Protein AF-A0A2D4SFV1-F1 (afdb_monomer_lite)

Foldseek 3Di:
DEEEQALLVLCVLVVHDSVVLLLALVSVLNSQVSVCVLLVDQEYELAAADCLLLVLLVDPQSCPRRRNVSSLQSLLVCCVPCPNSHAYEYHYAALQRSLVVNCVPHDPPDSLVSSQSSLVSLLNSLLSSLVSRHQAYEHEHADDQDPDPVSVVSSQVSCVSSLVSCVVSPHQYEYEYPPDDDPDHHPRYHYFDPDPDDAGAADDDPDSVCRVPGDPDGGYGYDSHHDPSVDDPVNVSVVSVVVVD

Secondary structure (DSSP, 8-state):
-EE---HHHHHHHTT--HHHHHH-HHHHHHHHHHHHHHHT-SEEEEE---THHHHHHTSS-GGGSHHHHHHHHHHHHHHHHHGGGSEEEEEEE-HHHHHHHHHTTS--S-HHHHHHHHHHHHHHHHHHHHHTT-SEEEEEESSPPPSSHHHHHHHHHHHHHHHHHHHHTT--EEEEESS---SS--TTEEEE---SSS----PPPS-GGGGGGPPTT---EE-SSPPPTTS-HHHHHHHHHHHH-

pLDDT: mean 85.82, std 16.31, range [34.59, 98.69]

Sequence (245 aa):
MFAPVIFSGAAQIEAVDARDMLEDATLLGKCLNGTRQLLNLDCLYVCAPSEAEAEAAKSDNPAAQPRLAAGIEVCQRLSDTEGDRLALLAGLTGPAALATRLMAGQDVDDIEDYYEQASAGLLALVKALGEAGCSGIWFQENAAPGDADDEREIWEDSLTPIVNVARFHKLPVFVSFTEHEPDECPAGVIVCASGGGDSAAGLLPADWNTWNELPGDCQIVLTPAEVDPAVKLADLREQIGRMAG

Structure (mmCIF, N/CA/C/O backbone):
data_AF-A0A2D4SFV1-F1
#
_entry.id   AF-A0A2D4SFV1-F1
#
loop_
_atom_site.group_PDB
_atom_site.id
_atom_site.type_symbol
_atom_site.label_atom_id
_atom_site.label_alt_id
_atom_site.label_comp_id
_atom_site.label_asym_id
_atom_site.label_entity_id
_atom_site.label_seq_id
_atom_site.pdbx_PDB_ins_code
_atom_site.Cartn_x
_atom_site.Cartn_y
_atom_site.Cartn_z
_atom_site.occupancy
_atom_site.B_iso_or_equiv
_atom_site.auth_seq_id
_atom_site.auth_comp_id
_atom_site.auth_asym_id
_atom_site.auth_atom_id
_atom_site.pdbx_PDB_model_num
ATOM 1 N N . MET A 1 1 ? 2.557 -9.250 15.569 1.00 68.81 1 MET A N 1
ATOM 2 C CA . MET A 1 1 ? 1.592 -8.310 14.968 1.00 68.81 1 MET A CA 1
ATOM 3 C C . MET A 1 1 ? 1.094 -8.916 13.670 1.00 68.81 1 MET A C 1
ATOM 5 O O . MET A 1 1 ? 1.897 -9.242 12.813 1.00 68.81 1 MET A O 1
ATOM 9 N N . PHE A 1 2 ? -0.209 -9.122 13.531 1.00 73.31 2 PHE A N 1
ATOM 10 C CA . PHE A 1 2 ? -0.792 -9.591 12.275 1.00 73.31 2 PHE A CA 1
ATOM 11 C C . PHE A 1 2 ? -1.398 -8.397 11.543 1.00 73.31 2 PHE A C 1
ATOM 13 O O . PHE A 1 2 ? -2.165 -7.646 12.145 1.00 73.31 2 PHE A O 1
ATOM 20 N N . ALA A 1 3 ? -1.037 -8.219 10.275 1.00 76.94 3 ALA A N 1
ATOM 21 C CA . ALA A 1 3 ? -1.540 -7.151 9.425 1.00 76.94 3 ALA A CA 1
ATOM 22 C C . ALA A 1 3 ? -2.128 -7.782 8.155 1.00 76.94 3 ALA A C 1
ATOM 24 O O . ALA A 1 3 ? -1.415 -8.051 7.191 1.00 76.94 3 ALA A O 1
ATOM 25 N N . PRO A 1 4 ? -3.423 -8.105 8.165 1.00 79.38 4 PRO A N 1
ATOM 26 C CA . PRO A 1 4 ? -4.092 -8.653 7.000 1.00 79.38 4 PRO A CA 1
ATOM 27 C C . PRO A 1 4 ? -4.670 -7.552 6.110 1.00 79.38 4 PRO A C 1
ATOM 29 O O . PRO A 1 4 ? -5.229 -6.560 6.583 1.00 79.38 4 PRO A O 1
ATOM 32 N N . VAL A 1 5 ? -4.615 -7.775 4.804 1.00 80.88 5 VAL A N 1
ATOM 33 C CA . VAL A 1 5 ? -5.302 -6.965 3.798 1.00 80.88 5 VAL A CA 1
ATOM 34 C C . VAL A 1 5 ? -6.754 -7.460 3.718 1.00 80.88 5 VAL A C 1
ATOM 36 O O . VAL A 1 5 ? -7.025 -8.488 3.104 1.00 80.88 5 VAL A O 1
ATOM 39 N N . ILE A 1 6 ? -7.702 -6.782 4.382 1.00 85.31 6 ILE A N 1
ATOM 40 C CA . ILE A 1 6 ? -9.108 -7.242 4.508 1.00 85.31 6 ILE A CA 1
ATOM 41 C C . ILE A 1 6 ? -10.114 -6.168 4.068 1.00 85.31 6 ILE A C 1
ATOM 43 O O . ILE A 1 6 ? -11.050 -5.841 4.797 1.00 85.31 6 ILE A O 1
ATOM 47 N N . PHE A 1 7 ? -9.957 -5.592 2.879 1.00 89.00 7 PHE A N 1
ATOM 48 C CA . PHE A 1 7 ? -10.903 -4.573 2.406 1.00 89.00 7 PHE A CA 1
ATOM 49 C C . PHE A 1 7 ? -12.290 -5.173 2.125 1.00 89.00 7 PHE A C 1
ATOM 51 O O . PHE A 1 7 ? -13.298 -4.667 2.613 1.00 89.00 7 PHE A O 1
ATOM 58 N N . SER A 1 8 ? -12.355 -6.319 1.453 1.00 87.25 8 SER A N 1
ATOM 59 C CA . SER A 1 8 ? -13.609 -7.024 1.180 1.00 87.25 8 SER A CA 1
ATOM 60 C C . SER A 1 8 ? -14.323 -7.474 2.454 1.00 87.25 8 SER A C 1
ATOM 62 O O . SER A 1 8 ? -15.534 -7.300 2.582 1.00 87.25 8 SER A O 1
ATOM 64 N N . GLY A 1 9 ? -13.588 -8.011 3.433 1.00 87.31 9 GLY A N 1
ATOM 65 C CA . GLY A 1 9 ? -14.173 -8.376 4.726 1.00 87.31 9 GLY A CA 1
ATOM 66 C C . GLY A 1 9 ? -14.659 -7.152 5.510 1.00 87.31 9 GLY A C 1
ATOM 67 O O . GLY A 1 9 ? -15.727 -7.208 6.117 1.00 87.31 9 GLY A O 1
ATOM 68 N N . ALA A 1 10 ? -13.938 -6.027 5.439 1.00 91.44 10 ALA A N 1
ATOM 69 C CA . ALA A 1 10 ? -14.366 -4.767 6.044 1.00 91.44 10 ALA A CA 1
ATOM 70 C C . ALA A 1 10 ? -15.678 -4.251 5.430 1.00 91.44 10 ALA A C 1
ATOM 72 O O . ALA A 1 10 ? -16.597 -3.886 6.165 1.00 91.44 10 ALA A O 1
ATOM 73 N N . ALA A 1 11 ? -15.806 -4.303 4.101 1.00 91.88 11 ALA A N 1
ATOM 74 C CA . ALA A 1 11 ? -17.033 -3.934 3.399 1.00 91.88 11 ALA A CA 1
ATOM 75 C C . ALA A 1 11 ? -18.220 -4.834 3.796 1.00 91.88 11 ALA A C 1
ATOM 77 O O . ALA A 1 11 ? -19.329 -4.348 4.031 1.00 91.88 11 ALA A O 1
ATOM 78 N N . GLN A 1 12 ? -17.983 -6.143 3.952 1.00 90.38 12 GLN A N 1
ATOM 79 C CA . GLN A 1 12 ? -19.008 -7.095 4.394 1.00 90.38 12 GLN A CA 1
ATOM 80 C C . GLN A 1 12 ? -19.507 -6.826 5.818 1.00 90.38 12 GLN A C 1
ATOM 82 O O . GLN A 1 12 ? -20.710 -6.934 6.059 1.00 90.38 12 GLN A O 1
ATOM 87 N N . ILE A 1 13 ? -18.614 -6.475 6.752 1.00 90.88 13 ILE A N 1
ATOM 88 C CA . ILE A 1 13 ? -18.976 -6.158 8.146 1.00 90.88 13 ILE A CA 1
ATOM 89 C C . ILE A 1 13 ? -19.987 -5.008 8.196 1.00 90.88 13 ILE A C 1
ATOM 91 O O . ILE A 1 13 ? -20.957 -5.068 8.951 1.00 90.88 13 ILE A O 1
ATOM 95 N N . GLU A 1 14 ? -19.783 -3.986 7.366 1.00 94.75 14 GLU A N 1
ATOM 96 C CA . GLU A 1 14 ? -20.632 -2.793 7.317 1.00 94.75 14 GLU A CA 1
ATOM 97 C C . GLU A 1 14 ? -21.777 -2.890 6.294 1.00 94.75 14 GLU A C 1
ATOM 99 O O . GLU A 1 14 ? -22.565 -1.951 6.172 1.00 94.75 14 GLU A O 1
ATOM 104 N N . ALA A 1 15 ? -21.901 -4.025 5.594 1.00 94.38 15 ALA A N 1
ATOM 105 C CA . ALA A 1 15 ? -22.883 -4.267 4.536 1.00 94.38 15 ALA A CA 1
ATOM 106 C C . ALA A 1 15 ? -22.888 -3.175 3.444 1.00 94.38 15 ALA A C 1
ATOM 108 O O . ALA A 1 15 ? -23.950 -2.728 3.000 1.00 94.38 15 ALA A O 1
ATOM 109 N N . VAL A 1 16 ? -21.696 -2.754 3.018 1.00 96.50 16 VAL A N 1
ATOM 110 C CA . VAL A 1 16 ? -21.481 -1.772 1.944 1.00 96.50 16 VAL A CA 1
ATOM 111 C C . VAL A 1 16 ? -20.814 -2.421 0.732 1.00 96.50 16 VAL A C 1
ATOM 113 O O . VAL A 1 16 ? -20.213 -3.490 0.838 1.00 96.50 16 VAL A O 1
ATOM 116 N N . ASP A 1 17 ? -20.921 -1.778 -0.430 1.00 95.06 17 ASP A N 1
ATOM 117 C CA . ASP A 1 17 ? -20.169 -2.195 -1.611 1.00 95.06 17 ASP A CA 1
ATOM 118 C C . ASP A 1 17 ? -18.677 -1.865 -1.439 1.00 95.06 17 ASP A C 1
ATOM 120 O O . ASP A 1 17 ? -18.316 -0.784 -0.967 1.00 95.06 17 ASP A O 1
ATOM 124 N N . ALA A 1 18 ? -17.802 -2.803 -1.806 1.00 92.69 18 ALA A N 1
ATOM 125 C CA . ALA A 1 18 ? -16.362 -2.643 -1.622 1.00 92.69 18 ALA A CA 1
ATOM 126 C C . ALA A 1 18 ? -15.789 -1.504 -2.476 1.00 92.69 18 ALA A C 1
ATOM 128 O O . ALA A 1 18 ? -14.875 -0.812 -2.035 1.00 92.69 18 ALA A O 1
ATOM 129 N N . ARG A 1 19 ? -16.328 -1.272 -3.677 1.00 93.31 19 ARG A N 1
ATOM 130 C CA . ARG A 1 19 ? -15.882 -0.175 -4.535 1.00 93.31 19 ARG A CA 1
ATOM 131 C C . ARG A 1 19 ? -16.278 1.170 -3.942 1.00 93.31 19 ARG A C 1
ATOM 133 O O . ARG A 1 19 ? -15.419 2.041 -3.839 1.00 93.31 19 ARG A O 1
ATOM 140 N N . ASP A 1 20 ? -17.537 1.311 -3.532 1.00 95.56 20 ASP A N 1
ATOM 141 C CA . ASP A 1 20 ? -18.034 2.543 -2.908 1.00 95.56 20 ASP A CA 1
ATOM 142 C C . ASP A 1 20 ? -17.251 2.855 -1.625 1.00 95.56 20 ASP A C 1
ATOM 144 O O . ASP A 1 20 ? -16.877 3.999 -1.381 1.00 95.56 20 ASP A O 1
ATOM 148 N N . MET A 1 21 ? -16.940 1.823 -0.833 1.00 96.88 21 MET A N 1
ATOM 149 C CA . MET A 1 21 ? -16.090 1.950 0.349 1.00 96.88 21 MET A CA 1
ATOM 150 C C . MET A 1 21 ? -14.690 2.462 -0.009 1.00 96.88 21 MET A C 1
ATOM 152 O O . MET A 1 21 ? -14.212 3.386 0.636 1.00 96.88 21 MET A O 1
ATOM 156 N N . LEU A 1 22 ? -14.024 1.876 -1.008 1.00 95.62 22 LEU A N 1
ATOM 157 C CA . LEU A 1 22 ? -12.648 2.231 -1.377 1.00 95.62 22 LEU A CA 1
ATOM 158 C C . LEU A 1 22 ? -12.515 3.633 -1.986 1.00 95.62 22 LEU A C 1
ATOM 160 O O . LEU A 1 22 ? -11.415 4.173 -1.997 1.00 95.62 22 LEU A O 1
ATOM 164 N N . GLU A 1 23 ? -13.594 4.215 -2.506 1.00 96.44 23 GLU A N 1
ATOM 165 C CA . GLU A 1 23 ? -13.599 5.543 -3.136 1.00 96.44 23 GLU A CA 1
ATOM 166 C C . GLU A 1 23 ? -14.105 6.659 -2.187 1.00 96.44 23 GLU A C 1
ATOM 168 O O . GLU A 1 23 ? -14.036 7.835 -2.540 1.00 96.44 23 GLU A O 1
ATOM 173 N N . ASP A 1 24 ? -14.558 6.323 -0.969 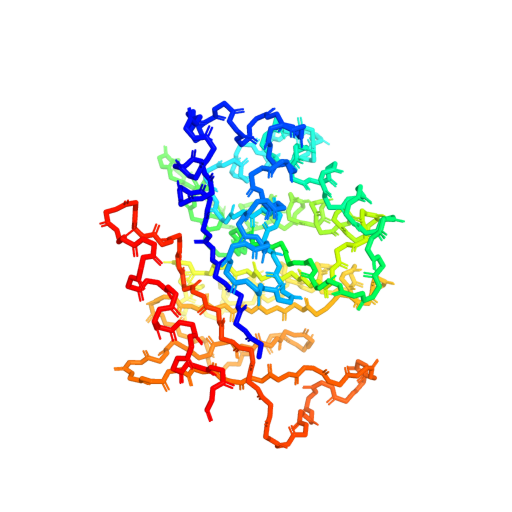1.00 97.75 24 ASP A N 1
ATOM 174 C CA . ASP A 1 24 ? -15.049 7.267 0.049 1.00 97.75 24 ASP A CA 1
ATOM 175 C C . ASP A 1 24 ? -14.293 7.095 1.379 1.00 97.75 24 ASP A C 1
ATOM 177 O O . ASP A 1 24 ? -14.474 6.122 2.113 1.00 97.75 24 ASP A O 1
ATOM 181 N N . ALA A 1 25 ? -13.481 8.092 1.744 1.00 97.88 25 ALA A N 1
ATOM 182 C CA . ALA A 1 25 ? -12.675 8.076 2.967 1.00 97.88 25 ALA A CA 1
ATOM 183 C C . ALA A 1 25 ? -13.500 7.894 4.256 1.00 97.88 25 ALA A C 1
ATOM 185 O O . ALA A 1 25 ? -13.034 7.326 5.244 1.00 97.88 25 ALA A O 1
ATOM 186 N N . THR A 1 26 ? -14.736 8.389 4.292 1.00 97.88 26 THR A N 1
ATOM 187 C CA . THR A 1 26 ? -15.604 8.264 5.468 1.00 97.88 26 THR A CA 1
ATOM 188 C C . THR A 1 26 ? -16.112 6.834 5.609 1.00 97.88 26 THR A C 1
ATOM 190 O O . THR A 1 26 ? -16.056 6.274 6.708 1.00 97.88 26 THR A O 1
ATOM 193 N N . LEU A 1 27 ? -16.569 6.227 4.510 1.00 97.50 27 LEU A N 1
ATOM 194 C CA . LEU A 1 27 ? -16.982 4.823 4.500 1.00 97.50 27 LEU A CA 1
ATOM 195 C C . LEU A 1 27 ? -15.798 3.900 4.786 1.00 97.50 27 LEU A C 1
ATOM 197 O O . LEU A 1 27 ? -15.913 3.034 5.655 1.00 97.50 27 LEU A O 1
ATOM 201 N N . LEU A 1 28 ? -14.655 4.124 4.135 1.00 97.62 28 LEU A N 1
ATOM 202 C CA . LEU A 1 28 ? -13.438 3.351 4.357 1.00 97.62 28 LEU A CA 1
ATOM 203 C C . LEU A 1 28 ? -12.996 3.397 5.821 1.00 97.62 28 LEU A C 1
ATOM 205 O O . LEU A 1 28 ? -12.833 2.354 6.453 1.00 97.62 28 LEU A O 1
ATOM 209 N N . GLY A 1 29 ? -12.875 4.597 6.395 1.00 97.50 29 GLY A N 1
ATOM 210 C CA . GLY A 1 29 ? -12.479 4.771 7.792 1.00 97.50 29 GLY A CA 1
ATOM 211 C C . GLY A 1 29 ? -13.439 4.088 8.771 1.00 97.50 29 GLY A C 1
ATOM 212 O O . GLY A 1 29 ? -12.998 3.493 9.756 1.00 97.50 29 GLY A O 1
ATOM 213 N N . LYS A 1 30 ? -14.750 4.114 8.489 1.00 97.50 30 LYS A N 1
ATOM 214 C CA . LYS A 1 30 ? -15.757 3.393 9.280 1.00 97.50 30 LYS A CA 1
ATOM 215 C C . LYS A 1 30 ? -15.537 1.878 9.211 1.00 97.50 30 LYS A C 1
ATOM 217 O O . LYS A 1 30 ? -15.477 1.237 10.259 1.00 97.50 30 LYS A O 1
ATOM 222 N N . CYS A 1 31 ? -15.377 1.321 8.010 1.00 96.88 31 CYS A N 1
ATOM 223 C CA . CYS A 1 31 ? -15.207 -0.119 7.803 1.00 96.88 31 CYS A CA 1
ATOM 224 C C . CYS A 1 31 ? -13.899 -0.643 8.413 1.00 96.88 31 CYS A C 1
ATOM 226 O O . CYS A 1 31 ? -13.894 -1.684 9.076 1.00 96.88 31 CYS A O 1
ATOM 228 N N . LEU A 1 32 ? -12.796 0.096 8.258 1.00 95.69 32 LEU A N 1
ATOM 229 C CA . LEU A 1 32 ? -11.505 -0.258 8.852 1.00 95.69 32 LEU A CA 1
ATOM 230 C C . LEU A 1 32 ? -11.557 -0.222 10.386 1.00 95.69 32 LEU A C 1
ATOM 232 O O . LEU A 1 32 ? -11.097 -1.162 11.034 1.00 95.69 32 LEU A O 1
ATOM 236 N N . ASN A 1 33 ? -12.193 0.792 10.984 1.00 95.38 33 ASN A N 1
ATOM 237 C CA . ASN A 1 33 ? -12.385 0.850 12.436 1.00 95.38 33 ASN A CA 1
ATOM 238 C C . ASN A 1 33 ? -13.290 -0.271 12.965 1.00 95.38 33 ASN A C 1
ATOM 240 O O . ASN A 1 33 ? -12.977 -0.872 13.995 1.00 95.38 33 ASN A O 1
ATOM 244 N N . GLY A 1 34 ? -14.382 -0.589 12.263 1.00 95.06 34 GLY A N 1
ATOM 245 C CA . GLY A 1 34 ? -15.245 -1.723 12.606 1.00 95.06 34 GLY A CA 1
ATOM 246 C C . GLY A 1 34 ? -14.477 -3.046 12.581 1.00 95.06 34 GLY A C 1
ATOM 247 O O . GLY A 1 34 ? -14.541 -3.829 13.531 1.00 95.06 34 GLY A O 1
ATOM 248 N N . THR A 1 35 ? -13.658 -3.248 11.546 1.00 92.81 35 THR A N 1
ATOM 249 C CA . THR A 1 35 ? -12.788 -4.425 11.398 1.00 92.81 35 THR A CA 1
ATOM 250 C C . THR A 1 35 ? -11.750 -4.509 12.515 1.00 92.81 35 THR A C 1
ATOM 252 O O . THR A 1 35 ? -11.621 -5.557 13.150 1.00 92.81 35 THR A O 1
ATOM 255 N N . ARG A 1 36 ? -11.068 -3.395 12.823 1.00 93.19 36 ARG A N 1
ATOM 256 C CA . ARG A 1 36 ? -10.108 -3.280 13.934 1.00 93.19 36 ARG A CA 1
ATOM 257 C C . ARG A 1 36 ? -10.721 -3.721 15.255 1.00 93.19 36 ARG A C 1
ATOM 259 O O . ARG A 1 36 ? -10.135 -4.540 15.955 1.00 93.19 36 ARG A O 1
ATOM 266 N N . GLN A 1 37 ? -11.898 -3.191 15.589 1.00 93.44 37 GLN A N 1
ATOM 267 C CA . GLN A 1 37 ? -12.584 -3.487 16.847 1.00 93.44 37 GLN A CA 1
ATOM 268 C C . GLN A 1 37 ? -13.073 -4.938 16.908 1.00 93.44 37 GLN A C 1
ATOM 270 O O . GLN A 1 37 ? -12.960 -5.582 17.950 1.00 93.44 37 GLN A O 1
ATOM 275 N N . LEU A 1 38 ? -13.594 -5.467 15.798 1.00 92.62 38 LEU A N 1
ATOM 276 C CA . LEU A 1 38 ? -14.122 -6.829 15.738 1.00 92.62 38 LEU A CA 1
ATOM 277 C C . LEU A 1 38 ? -13.021 -7.892 15.853 1.00 92.62 38 LEU A C 1
ATOM 279 O O . LEU A 1 38 ? -13.214 -8.913 16.519 1.00 92.62 38 LEU A O 1
ATOM 283 N N . LEU A 1 39 ? -11.889 -7.660 15.187 1.00 88.31 39 LEU A N 1
ATOM 284 C CA . LEU A 1 39 ? -10.774 -8.604 15.091 1.00 88.31 39 LEU A CA 1
ATOM 285 C C . LEU A 1 39 ? -9.640 -8.309 16.087 1.00 88.31 39 LEU A C 1
ATOM 287 O O . LEU A 1 39 ? -8.692 -9.085 16.156 1.00 88.31 39 LEU A O 1
ATOM 291 N N . ASN A 1 40 ? -9.761 -7.237 16.879 1.00 89.25 40 ASN A N 1
ATOM 292 C CA . ASN A 1 40 ? -8.751 -6.759 17.826 1.00 89.25 40 ASN A CA 1
ATOM 293 C C . ASN A 1 40 ? -7.374 -6.577 17.161 1.00 89.25 40 ASN A C 1
ATOM 295 O O . ASN A 1 40 ? -6.380 -7.154 17.598 1.00 89.25 40 ASN A O 1
ATOM 299 N N . LEU A 1 41 ? -7.349 -5.816 16.061 1.00 86.81 41 LEU A N 1
ATOM 300 C CA . LEU A 1 41 ? -6.130 -5.565 15.291 1.00 86.81 41 LEU A CA 1
ATOM 301 C C . LEU A 1 41 ? -5.343 -4.372 15.851 1.00 86.81 41 LEU A C 1
ATOM 303 O O . LEU A 1 41 ? -5.882 -3.281 16.054 1.00 86.81 41 LEU A O 1
ATOM 307 N N . ASP A 1 42 ? -4.035 -4.559 15.997 1.00 86.88 42 ASP A N 1
ATOM 308 C CA . ASP A 1 42 ? -3.085 -3.491 16.340 1.00 86.88 42 ASP A CA 1
ATOM 309 C C . ASP A 1 42 ? -2.500 -2.805 15.093 1.00 86.88 42 ASP A C 1
ATOM 311 O O . ASP A 1 42 ? -1.730 -1.850 15.201 1.00 86.88 42 ASP A O 1
ATOM 315 N N . CYS A 1 43 ? -2.868 -3.297 13.906 1.00 89.75 43 CYS A N 1
ATOM 316 C CA . CYS A 1 43 ? -2.413 -2.801 12.618 1.00 89.75 43 CYS A CA 1
ATOM 317 C C . CYS A 1 43 ? -3.538 -2.824 11.575 1.00 89.75 43 CYS A C 1
ATOM 319 O O . CYS A 1 43 ? -4.350 -3.751 11.561 1.00 89.75 43 CYS A O 1
ATOM 321 N N . LEU A 1 44 ? -3.578 -1.818 10.700 1.00 93.00 44 LEU A N 1
ATOM 322 C CA . LEU A 1 44 ? -4.508 -1.740 9.575 1.00 93.00 44 LEU A CA 1
ATOM 323 C C . LEU A 1 44 ? -3.785 -1.360 8.289 1.00 93.00 44 LEU A C 1
ATOM 325 O O . LEU A 1 44 ? -2.897 -0.510 8.298 1.00 93.00 44 LEU A O 1
ATOM 329 N N . TYR A 1 45 ? -4.249 -1.931 7.180 1.00 94.06 45 TYR A N 1
ATOM 330 C CA . TYR A 1 45 ? -3.934 -1.428 5.852 1.00 94.06 45 TYR A CA 1
ATOM 331 C C . TYR A 1 45 ? -4.879 -0.288 5.474 1.00 94.06 45 TYR A C 1
ATOM 333 O O . TYR A 1 45 ? -6.097 -0.443 5.557 1.00 94.06 45 TYR A O 1
ATOM 341 N N . VAL A 1 46 ? -4.322 0.843 5.042 1.00 95.81 46 VAL A N 1
ATOM 342 C CA . VAL A 1 46 ? -5.090 2.000 4.538 1.00 95.81 46 VAL A CA 1
ATOM 343 C C . VAL A 1 46 ? -5.181 2.025 3.011 1.00 95.81 46 VAL A C 1
ATOM 345 O O . VAL A 1 46 ? -6.117 2.597 2.462 1.00 95.81 46 VAL A O 1
ATOM 348 N N . CYS A 1 47 ? -4.251 1.338 2.342 1.00 94.06 47 CYS A N 1
ATOM 349 C CA . CYS A 1 47 ? -4.223 1.087 0.901 1.00 94.06 47 CYS A CA 1
ATOM 350 C C . CYS A 1 47 ? -3.876 -0.387 0.644 1.00 94.06 47 CYS A C 1
ATOM 352 O O . CYS A 1 47 ? -3.187 -1.005 1.464 1.00 94.06 47 CYS A O 1
ATOM 354 N N . ALA A 1 48 ? -4.319 -0.925 -0.492 1.00 89.62 48 ALA A N 1
ATOM 355 C CA . ALA A 1 48 ? -3.915 -2.233 -1.004 1.00 89.62 48 ALA A CA 1
ATOM 356 C C . ALA A 1 48 ? -3.332 -2.102 -2.418 1.00 89.62 48 ALA A C 1
ATOM 358 O O . ALA A 1 48 ? -3.796 -1.235 -3.164 1.00 89.62 48 ALA A O 1
ATOM 359 N N . PRO A 1 49 ? -2.402 -2.998 -2.806 1.00 89.00 49 PRO A N 1
ATOM 360 C CA . PRO A 1 49 ? -1.911 -3.077 -4.174 1.00 89.00 49 PRO A CA 1
ATOM 361 C C . PRO A 1 49 ? -3.063 -3.273 -5.167 1.00 89.00 49 PRO A C 1
ATOM 363 O O . PRO A 1 49 ? -3.886 -4.176 -4.997 1.00 89.00 49 PRO A O 1
ATOM 366 N N . SER A 1 50 ? -3.150 -2.438 -6.202 1.00 91.50 50 SER A N 1
ATOM 367 C CA . SER A 1 50 ? -4.247 -2.490 -7.171 1.00 91.50 50 SER A CA 1
ATOM 368 C C . SER A 1 50 ? -3.897 -1.868 -8.532 1.00 91.50 50 SER A C 1
ATOM 370 O O . SER A 1 50 ? -2.812 -1.342 -8.764 1.00 91.50 50 SER A O 1
ATOM 372 N N . GLU A 1 51 ? -4.849 -1.900 -9.464 1.00 92.00 51 GLU A N 1
ATOM 373 C CA . GLU A 1 51 ? -4.742 -1.176 -10.741 1.00 92.00 51 GLU A CA 1
ATOM 374 C C . GLU A 1 51 ? -4.791 0.354 -10.571 1.00 92.00 51 GLU A C 1
ATOM 376 O O . GLU A 1 51 ? -4.438 1.093 -11.490 1.00 92.00 51 GLU A O 1
ATOM 381 N N . ALA A 1 52 ? -5.218 0.858 -9.405 1.00 93.75 52 ALA A N 1
ATOM 382 C CA . ALA A 1 52 ? -5.292 2.296 -9.161 1.00 93.75 52 ALA A CA 1
ATOM 383 C C . ALA A 1 52 ? -3.912 2.959 -9.264 1.00 93.75 52 ALA A C 1
ATOM 385 O O . ALA A 1 52 ? -3.828 4.084 -9.746 1.00 93.75 52 ALA A O 1
ATOM 386 N N . GLU A 1 53 ? -2.840 2.268 -8.872 1.00 96.19 53 GLU A N 1
ATOM 387 C CA . GLU A 1 53 ? -1.470 2.778 -8.964 1.00 96.19 53 GLU A CA 1
ATOM 388 C C . GLU A 1 53 ? -0.999 2.950 -10.413 1.00 96.19 53 GLU A C 1
ATOM 390 O O . GLU A 1 53 ? -0.323 3.932 -10.710 1.00 96.19 53 GLU A O 1
ATOM 395 N N . ALA A 1 54 ? -1.402 2.063 -11.330 1.00 95.88 54 ALA A N 1
ATOM 396 C CA . ALA A 1 54 ? -1.066 2.185 -12.751 1.00 95.88 54 ALA A CA 1
ATOM 397 C C . ALA A 1 54 ? -1.738 3.411 -13.385 1.00 95.88 54 ALA A C 1
ATOM 399 O O . ALA A 1 54 ? -1.113 4.149 -14.145 1.00 95.88 54 ALA A O 1
ATOM 400 N N . GLU A 1 55 ? -2.995 3.681 -13.0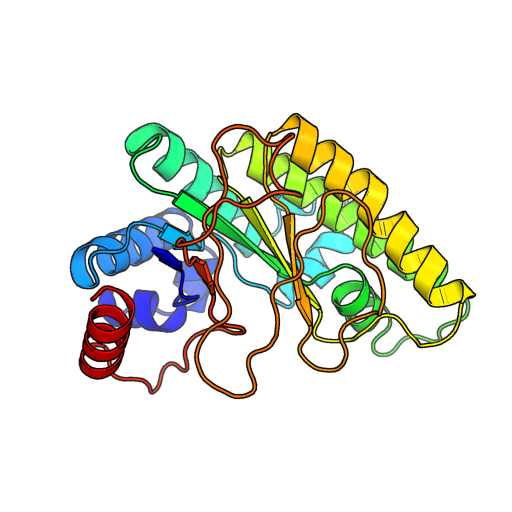30 1.00 95.06 55 GLU A N 1
ATOM 401 C CA . GLU A 1 55 ? -3.694 4.896 -13.464 1.00 95.06 55 GLU A CA 1
ATOM 402 C C . GLU A 1 55 ? -3.168 6.155 -12.757 1.00 95.06 55 GLU A C 1
ATOM 404 O O . GLU A 1 55 ? -3.136 7.241 -13.340 1.00 95.06 55 GLU A O 1
ATOM 409 N N . ALA A 1 56 ? -2.709 6.025 -11.512 1.00 95.69 56 ALA A N 1
ATOM 410 C CA . ALA A 1 56 ? -2.093 7.107 -10.754 1.00 95.69 56 ALA A CA 1
ATOM 411 C C . ALA A 1 56 ? -0.750 7.537 -11.351 1.00 95.69 56 ALA A C 1
ATOM 413 O O . ALA A 1 56 ? -0.530 8.734 -11.527 1.00 95.69 56 ALA A O 1
ATOM 414 N N . ALA A 1 57 ? 0.108 6.579 -11.711 1.00 95.69 57 ALA A N 1
ATOM 415 C CA . ALA A 1 57 ? 1.436 6.817 -12.283 1.00 95.69 57 ALA A CA 1
ATOM 416 C C . ALA A 1 57 ? 1.397 7.519 -13.655 1.00 95.69 57 ALA A C 1
ATOM 418 O O . ALA A 1 57 ? 2.373 8.135 -14.076 1.00 95.69 57 ALA A O 1
ATOM 419 N N . LYS A 1 58 ? 0.253 7.479 -14.348 1.00 94.62 58 LYS A N 1
ATOM 420 C CA . LYS A 1 58 ? 0.011 8.216 -15.601 1.00 94.62 58 LYS A CA 1
ATOM 421 C C . LYS A 1 58 ? -0.453 9.661 -15.383 1.00 94.62 58 LYS A C 1
ATOM 423 O O . LYS A 1 58 ? -0.662 10.380 -16.357 1.00 94.62 58 LYS A O 1
ATOM 428 N N . SER A 1 59 ? -0.676 10.079 -14.137 1.00 95.88 59 SER A N 1
ATOM 429 C CA . SER A 1 59 ? -1.230 11.391 -13.795 1.00 95.88 59 SER A CA 1
ATOM 430 C C . SER A 1 59 ? -0.195 12.306 -13.142 1.00 95.88 59 SER A C 1
ATOM 432 O O . SER A 1 59 ? 0.690 11.842 -12.429 1.00 95.88 59 SER A O 1
ATOM 434 N N . ASP A 1 60 ? -0.374 13.621 -13.289 1.00 95.62 60 ASP A N 1
ATOM 435 C CA . ASP A 1 60 ? 0.478 14.628 -12.633 1.00 95.62 60 ASP A CA 1
ATOM 436 C C . ASP A 1 60 ? 0.347 14.628 -11.097 1.00 95.62 60 ASP A C 1
ATOM 438 O O . ASP A 1 60 ? 1.184 15.193 -10.392 1.00 95.62 60 ASP A O 1
ATOM 442 N N . ASN A 1 61 ? -0.727 14.038 -10.560 1.00 96.88 61 ASN A N 1
ATOM 443 C CA . ASN A 1 61 ? -0.965 13.932 -9.124 1.00 96.88 61 ASN A CA 1
ATOM 444 C C . ASN A 1 61 ? -1.488 12.533 -8.755 1.00 96.88 61 ASN A C 1
ATOM 446 O O . ASN A 1 61 ? -2.696 12.366 -8.550 1.00 96.88 61 ASN A O 1
ATOM 450 N N . PRO A 1 62 ? -0.588 11.540 -8.619 1.00 97.06 62 PRO A N 1
ATOM 451 C CA . PRO A 1 62 ? -0.951 10.164 -8.281 1.00 97.06 62 PRO A CA 1
ATOM 452 C C . PRO A 1 62 ? -1.827 10.054 -7.023 1.00 97.06 62 PRO A C 1
ATOM 454 O O . PRO A 1 62 ? -2.786 9.284 -6.986 1.00 97.06 62 PRO A O 1
ATOM 457 N N . ALA A 1 63 ? -1.552 10.882 -6.010 1.00 97.12 63 ALA A N 1
ATOM 458 C CA . ALA A 1 63 ? -2.274 10.890 -4.739 1.00 97.12 63 ALA A CA 1
ATOM 459 C C . ALA A 1 63 ? -3.731 11.378 -4.850 1.00 97.12 63 ALA A C 1
ATOM 461 O O . ALA A 1 63 ? -4.514 11.152 -3.932 1.00 97.12 63 ALA A O 1
ATOM 462 N N . ALA A 1 64 ? -4.112 12.035 -5.951 1.00 97.31 64 ALA A N 1
ATOM 463 C CA . ALA A 1 64 ? -5.482 12.495 -6.180 1.00 97.31 64 ALA A CA 1
ATOM 464 C C . ALA A 1 64 ? -6.395 11.433 -6.813 1.00 97.31 64 ALA A C 1
ATOM 466 O O . ALA A 1 64 ? -7.596 11.680 -6.944 1.00 97.31 64 ALA A O 1
ATOM 467 N N . GLN A 1 65 ? -5.868 10.267 -7.208 1.00 97.38 65 GLN A N 1
ATOM 468 C CA . GLN A 1 65 ? -6.718 9.177 -7.687 1.00 97.38 65 GLN A CA 1
ATOM 469 C C . GLN A 1 65 ? -7.699 8.754 -6.583 1.00 97.38 65 GLN A C 1
ATOM 471 O O . GLN A 1 65 ? -7.245 8.505 -5.467 1.00 97.38 65 GLN A O 1
ATOM 476 N N . PRO A 1 66 ? -9.016 8.623 -6.856 1.00 96.12 66 PRO A N 1
ATOM 477 C CA . PRO A 1 66 ? -10.046 8.527 -5.815 1.00 96.12 66 PRO A CA 1
ATOM 478 C C . PRO A 1 66 ? -9.766 7.497 -4.716 1.00 96.12 66 PRO A C 1
ATOM 480 O O . PRO A 1 66 ? -9.890 7.809 -3.535 1.00 96.12 66 PRO A O 1
ATOM 483 N N . ARG A 1 67 ? -9.317 6.292 -5.092 1.00 96.06 67 ARG A N 1
ATOM 484 C CA . ARG A 1 67 ? -9.014 5.218 -4.132 1.00 96.06 67 ARG A CA 1
ATOM 485 C C . ARG A 1 67 ? -7.796 5.511 -3.261 1.00 96.06 67 ARG A C 1
ATOM 487 O O . ARG A 1 67 ? -7.819 5.265 -2.059 1.00 96.06 67 ARG A O 1
ATOM 494 N N . LEU A 1 68 ? -6.741 6.058 -3.861 1.00 97.81 68 LEU A N 1
ATOM 495 C CA . LEU A 1 68 ? -5.513 6.411 -3.148 1.00 97.81 68 LEU A CA 1
ATOM 496 C C . LEU A 1 68 ? -5.756 7.624 -2.245 1.00 97.81 68 LEU A C 1
ATOM 498 O O . LEU A 1 68 ? -5.355 7.609 -1.085 1.00 97.81 68 LEU A O 1
ATOM 502 N N . ALA A 1 69 ? -6.496 8.621 -2.734 1.00 98.31 69 ALA A N 1
ATOM 503 C CA . ALA A 1 69 ? -6.911 9.787 -1.964 1.00 98.31 69 ALA A CA 1
ATOM 504 C C . ALA A 1 69 ? -7.735 9.391 -0.729 1.00 98.31 69 ALA A C 1
ATOM 506 O O . ALA A 1 69 ? -7.464 9.876 0.369 1.00 98.31 69 ALA A O 1
ATOM 507 N N . ALA A 1 70 ? -8.694 8.469 -0.887 1.00 98.25 70 ALA A N 1
ATOM 508 C CA . ALA A 1 70 ? -9.491 7.957 0.223 1.00 98.25 70 ALA A CA 1
ATOM 509 C C . ALA A 1 70 ? -8.625 7.255 1.283 1.00 98.25 70 ALA A C 1
ATOM 511 O O . ALA A 1 70 ? -8.766 7.540 2.474 1.00 98.25 70 ALA A O 1
ATOM 512 N N . GLY A 1 71 ? -7.696 6.389 0.862 1.00 98.19 71 GLY A N 1
ATOM 513 C CA . GLY A 1 71 ? -6.753 5.719 1.763 1.00 98.19 71 GLY A CA 1
ATOM 514 C C . GLY A 1 71 ? -5.829 6.691 2.505 1.00 98.19 71 GLY A C 1
ATOM 515 O O . GLY A 1 71 ? -5.679 6.593 3.723 1.00 98.19 71 GLY A O 1
ATOM 516 N N . ILE A 1 72 ? -5.270 7.684 1.804 1.00 98.62 72 ILE A N 1
ATOM 517 C CA . ILE A 1 72 ? -4.414 8.738 2.378 1.00 98.62 72 ILE A CA 1
ATOM 518 C C . ILE A 1 72 ? -5.187 9.574 3.408 1.00 98.62 72 ILE A C 1
ATOM 520 O O . ILE A 1 72 ? -4.696 9.818 4.510 1.00 98.62 72 ILE A O 1
ATOM 524 N N . GLU A 1 73 ? -6.419 9.979 3.095 1.00 98.69 73 GLU A N 1
ATOM 525 C CA . GLU A 1 73 ? -7.261 10.751 4.015 1.00 98.69 73 GLU A CA 1
ATOM 526 C C . GLU A 1 73 ? -7.612 9.953 5.280 1.00 98.69 73 GLU A C 1
ATOM 528 O O . GLU A 1 73 ? -7.581 10.492 6.391 1.00 98.69 73 GLU A O 1
ATOM 533 N N . VAL A 1 74 ? -7.913 8.658 5.139 1.00 98.50 74 VAL A N 1
ATOM 534 C CA . VAL A 1 74 ? -8.142 7.767 6.284 1.00 98.50 74 VAL A CA 1
ATOM 535 C C . VAL A 1 74 ? -6.877 7.595 7.114 1.00 98.50 74 VAL A C 1
ATOM 537 O O . VAL A 1 74 ? -6.962 7.656 8.340 1.00 98.50 74 VAL A O 1
ATOM 540 N N . CYS A 1 75 ? -5.719 7.436 6.470 1.00 98.44 75 CYS A N 1
ATOM 541 C CA . CYS A 1 75 ? -4.427 7.361 7.143 1.00 98.44 75 CYS A CA 1
ATOM 542 C C . CYS A 1 75 ? -4.201 8.580 8.041 1.00 98.44 75 CYS A C 1
ATOM 544 O O . CYS A 1 75 ? -3.986 8.416 9.240 1.00 98.44 75 CYS A O 1
ATOM 546 N N . GLN A 1 76 ? -4.378 9.787 7.495 1.00 98.62 76 GLN A N 1
ATOM 547 C CA . GLN A 1 76 ? -4.235 11.034 8.249 1.00 98.62 76 GLN A CA 1
ATOM 548 C C . GLN A 1 76 ? -5.187 11.081 9.448 1.00 98.62 76 GLN A C 1
ATOM 550 O O . GLN A 1 76 ? -4.762 11.330 10.575 1.00 98.62 76 GLN A O 1
ATOM 555 N N . ARG A 1 77 ? -6.477 10.792 9.235 1.00 98.38 77 ARG A N 1
ATOM 556 C CA . ARG A 1 77 ? -7.490 10.826 10.304 1.00 98.38 77 ARG A CA 1
ATOM 557 C C . ARG A 1 77 ? -7.195 9.829 11.421 1.00 98.38 77 ARG A C 1
ATOM 559 O O . ARG A 1 77 ? -7.354 10.166 12.595 1.00 98.38 77 ARG A O 1
ATOM 566 N N . LEU A 1 78 ? -6.815 8.601 11.071 1.00 96.62 78 LEU A N 1
ATOM 567 C CA . LEU A 1 78 ? -6.494 7.564 12.050 1.00 96.62 78 LEU A CA 1
ATOM 568 C C . LEU A 1 78 ? -5.192 7.885 12.782 1.00 96.62 78 LEU A C 1
ATOM 570 O O . LEU A 1 78 ? -5.150 7.750 13.999 1.00 96.62 78 LEU A O 1
ATOM 574 N N . SER A 1 79 ? -4.177 8.392 12.083 1.00 96.56 79 SER A N 1
ATOM 575 C CA . SER A 1 79 ? -2.933 8.852 12.703 1.00 96.56 79 SER A CA 1
ATOM 576 C C . SER A 1 79 ? -3.199 9.966 13.723 1.00 96.56 79 SER A C 1
ATOM 578 O O . SER A 1 79 ? -2.752 9.879 14.865 1.00 96.56 79 SER A O 1
ATOM 580 N N . ASP A 1 80 ? -4.001 10.973 13.366 1.00 97.50 80 ASP A N 1
ATOM 581 C CA . ASP A 1 80 ? -4.321 12.099 14.256 1.00 97.50 80 ASP A CA 1
ATOM 582 C C . ASP A 1 80 ? -5.121 11.687 15.502 1.00 97.50 80 ASP A C 1
ATOM 584 O O . ASP A 1 80 ? -5.047 12.347 16.542 1.00 97.50 80 ASP A O 1
ATOM 588 N N . THR A 1 81 ? -5.917 10.618 15.406 1.00 96.94 81 THR A N 1
ATOM 589 C CA . THR A 1 81 ? -6.826 10.185 16.480 1.00 96.94 81 THR A CA 1
ATOM 590 C C . THR A 1 81 ? -6.251 9.073 17.354 1.00 96.94 81 THR A C 1
ATOM 592 O O . THR A 1 81 ? -6.426 9.108 18.574 1.00 96.94 81 THR A O 1
ATOM 595 N N . GLU A 1 82 ? -5.558 8.103 16.761 1.00 92.44 82 GLU A N 1
ATOM 596 C CA . GLU A 1 82 ? -5.009 6.931 17.449 1.00 92.44 82 GLU A CA 1
ATOM 597 C C . GLU A 1 82 ? -3.529 7.111 17.822 1.00 92.44 82 GLU A C 1
ATOM 599 O O . GLU A 1 82 ? -3.074 6.525 18.813 1.00 92.44 82 GLU A O 1
ATOM 604 N N . GLY A 1 83 ? -2.784 7.934 17.073 1.00 89.44 83 GLY A N 1
ATOM 605 C CA . GLY A 1 83 ? -1.338 8.104 17.225 1.00 89.44 83 GLY A CA 1
ATOM 606 C C . GLY A 1 83 ? -0.603 6.761 17.206 1.00 89.44 83 GLY A C 1
ATOM 607 O O . GLY A 1 83 ? -0.948 5.855 16.453 1.00 89.44 83 GLY A O 1
ATOM 608 N N . ASP A 1 84 ? 0.350 6.586 18.121 1.00 86.31 84 ASP A N 1
ATOM 609 C CA . ASP A 1 84 ? 1.195 5.382 18.205 1.00 86.31 84 ASP A CA 1
ATOM 610 C C . ASP A 1 84 ? 0.455 4.105 18.672 1.00 86.31 84 ASP A C 1
ATOM 612 O O . ASP A 1 84 ? 1.071 3.054 18.852 1.00 86.31 84 ASP A O 1
ATOM 616 N N . ARG A 1 85 ? -0.862 4.162 18.924 1.00 87.25 85 ARG A N 1
ATOM 617 C CA . ARG A 1 85 ? -1.660 3.003 19.385 1.00 87.25 85 ARG A CA 1
ATOM 618 C C . ARG A 1 85 ? -2.117 2.088 18.251 1.00 87.25 85 ARG A C 1
ATOM 620 O O . ARG A 1 85 ? -2.694 1.032 18.522 1.00 87.25 85 ARG A O 1
ATOM 627 N N . LEU A 1 86 ? -1.949 2.515 17.006 1.00 89.00 86 LEU A N 1
ATOM 628 C CA . LEU A 1 86 ? -2.368 1.786 15.820 1.00 89.00 86 LEU A CA 1
ATOM 629 C C . LEU A 1 86 ? -1.295 1.934 14.745 1.00 89.00 86 LEU A C 1
ATOM 631 O O . LEU A 1 86 ? -1.026 3.040 14.291 1.00 89.00 86 LEU A O 1
ATOM 635 N N . ALA A 1 87 ? -0.721 0.815 14.309 1.00 92.19 87 ALA A N 1
ATOM 636 C CA . ALA A 1 87 ? 0.157 0.816 13.148 1.00 92.19 87 ALA A CA 1
ATOM 637 C C . ALA A 1 87 ? -0.676 0.930 11.861 1.00 92.19 87 ALA A C 1
ATOM 639 O O . ALA A 1 87 ? -1.566 0.115 11.611 1.00 92.19 87 ALA A O 1
ATOM 640 N N . LEU A 1 88 ? -0.373 1.917 11.023 1.00 94.69 88 LEU A N 1
ATOM 641 C CA . LEU A 1 88 ? -1.025 2.119 9.730 1.00 94.69 88 LEU A CA 1
ATOM 642 C C . LEU A 1 88 ? -0.057 1.722 8.620 1.00 94.69 88 LEU A C 1
ATOM 644 O O . LEU A 1 88 ? 0.961 2.377 8.434 1.00 94.69 88 LEU A O 1
ATOM 648 N N . LEU A 1 89 ? -0.351 0.660 7.880 1.00 95.19 89 LEU A N 1
ATOM 649 C CA . LEU A 1 89 ? 0.456 0.234 6.738 1.00 95.19 89 LEU A CA 1
ATOM 650 C C . LEU A 1 89 ? -0.214 0.633 5.428 1.00 95.19 89 LEU A C 1
ATOM 652 O O . LEU A 1 89 ? -1.437 0.586 5.298 1.00 95.19 89 LEU A O 1
ATOM 656 N N . ALA A 1 90 ? 0.585 0.982 4.429 1.00 96.56 90 ALA A N 1
ATOM 657 C CA . ALA A 1 90 ? 0.110 1.157 3.066 1.00 96.56 90 ALA A CA 1
ATOM 658 C C . ALA A 1 90 ? 0.675 0.050 2.182 1.00 96.56 90 ALA A C 1
ATOM 660 O O . ALA A 1 90 ? 1.889 -0.068 2.029 1.00 96.56 90 ALA A O 1
ATOM 661 N N . GLY A 1 91 ? -0.212 -0.764 1.614 1.00 95.19 91 GLY A N 1
ATOM 662 C CA . GLY A 1 91 ? 0.139 -1.723 0.581 1.00 95.19 91 GLY A CA 1
ATOM 663 C C . GLY A 1 91 ? 0.087 -1.052 -0.783 1.00 95.19 91 GLY A C 1
ATOM 664 O O . GLY A 1 91 ? -0.933 -0.450 -1.119 1.00 95.19 91 GLY A O 1
ATOM 665 N N . LEU A 1 92 ? 1.168 -1.154 -1.547 1.00 96.75 92 LEU A N 1
ATOM 666 C CA . LEU A 1 92 ? 1.301 -0.623 -2.899 1.00 96.75 92 LEU A CA 1
ATOM 667 C C . LEU A 1 92 ? 1.868 -1.700 -3.824 1.00 96.75 92 LEU A C 1
ATOM 669 O O . LEU A 1 92 ? 2.599 -2.593 -3.398 1.00 96.75 92 LEU A O 1
ATOM 673 N N . THR A 1 93 ? 1.563 -1.596 -5.109 1.00 95.56 93 THR A N 1
ATOM 674 C CA . THR A 1 93 ? 2.281 -2.358 -6.138 1.00 95.56 93 THR A CA 1
ATOM 675 C C . THR A 1 93 ? 3.756 -1.923 -6.164 1.00 95.56 93 THR A C 1
ATOM 677 O O . THR A 1 93 ? 4.033 -0.725 -6.110 1.00 95.56 93 THR A O 1
ATOM 680 N N . GLY A 1 94 ? 4.700 -2.870 -6.191 1.00 95.75 94 GLY A N 1
ATOM 681 C CA . GLY A 1 94 ? 6.135 -2.565 -6.281 1.00 95.75 94 GLY A CA 1
ATOM 682 C C . GLY A 1 94 ? 6.556 -2.043 -7.664 1.00 95.75 94 GLY A C 1
ATOM 683 O O . GLY A 1 94 ? 5.766 -2.142 -8.608 1.00 95.75 94 GLY A O 1
ATOM 684 N N . PRO A 1 95 ? 7.754 -1.442 -7.810 1.00 96.31 95 PRO A N 1
ATOM 685 C CA . PRO A 1 95 ? 8.198 -0.886 -9.087 1.00 96.31 95 PRO A CA 1
ATOM 686 C C . PRO A 1 95 ? 8.210 -1.879 -10.255 1.00 96.31 95 PRO A C 1
ATOM 688 O O . PRO A 1 95 ? 7.729 -1.513 -11.326 1.00 96.31 95 PRO A O 1
ATOM 691 N N . ALA A 1 96 ? 8.680 -3.121 -10.072 1.00 95.06 96 ALA A N 1
ATOM 692 C CA . ALA A 1 96 ? 8.737 -4.098 -11.171 1.00 95.06 96 ALA A CA 1
ATOM 693 C C . ALA A 1 96 ? 7.329 -4.532 -11.612 1.00 95.06 96 ALA A C 1
ATOM 695 O O . ALA A 1 96 ? 6.980 -4.515 -12.799 1.00 95.06 96 ALA A O 1
ATOM 696 N N . ALA A 1 97 ? 6.473 -4.833 -10.639 1.00 95.19 97 ALA A N 1
ATOM 697 C CA . ALA A 1 97 ? 5.065 -5.130 -10.846 1.00 95.19 97 ALA A CA 1
ATOM 698 C C . ALA A 1 97 ? 4.317 -3.976 -11.530 1.00 95.19 97 ALA A C 1
ATOM 700 O O . ALA A 1 97 ? 3.506 -4.197 -12.433 1.00 95.19 97 ALA A O 1
ATOM 701 N N . LEU A 1 98 ? 4.585 -2.734 -11.124 1.00 96.62 98 LEU A N 1
ATOM 702 C CA . LEU A 1 98 ? 3.935 -1.556 -11.685 1.00 96.62 98 LEU A CA 1
ATOM 703 C C . LEU A 1 98 ? 4.422 -1.268 -13.109 1.00 96.62 98 LEU A C 1
ATOM 705 O O . LEU A 1 98 ? 3.587 -1.040 -13.982 1.00 96.62 98 LEU A O 1
ATOM 709 N N . ALA A 1 99 ? 5.730 -1.340 -13.365 1.00 95.69 99 ALA A N 1
ATOM 710 C CA . ALA A 1 99 ? 6.299 -1.201 -14.705 1.00 95.69 99 ALA A CA 1
ATOM 711 C C . ALA A 1 99 ? 5.702 -2.245 -15.662 1.00 95.69 99 ALA A C 1
ATOM 713 O O . ALA A 1 99 ? 5.215 -1.895 -16.737 1.00 95.69 99 ALA A O 1
ATOM 714 N N . THR A 1 100 ? 5.599 -3.506 -15.226 1.00 93.94 100 THR A N 1
ATOM 715 C CA . THR A 1 100 ? 4.944 -4.584 -15.992 1.00 93.94 100 THR A CA 1
ATOM 716 C C . THR A 1 100 ? 3.499 -4.242 -16.365 1.00 93.94 100 THR A C 1
ATOM 718 O O . THR A 1 100 ? 3.073 -4.473 -17.499 1.00 93.94 100 THR A O 1
ATOM 721 N N . ARG A 1 101 ? 2.731 -3.645 -15.444 1.00 94.69 101 ARG A N 1
ATOM 722 C CA . ARG A 1 101 ? 1.355 -3.198 -15.727 1.00 94.69 101 ARG A CA 1
ATOM 723 C C . ARG A 1 101 ? 1.309 -2.014 -16.687 1.00 94.69 101 ARG A C 1
ATOM 725 O O . ARG A 1 101 ? 0.416 -1.961 -17.529 1.00 94.69 101 ARG A O 1
ATOM 732 N N . LEU A 1 102 ? 2.248 -1.077 -16.581 1.00 94.62 102 LEU A N 1
ATOM 733 C CA . LEU A 1 102 ? 2.336 0.070 -17.488 1.00 94.62 102 LEU A CA 1
ATOM 734 C C . LEU A 1 102 ? 2.690 -0.355 -18.924 1.00 94.62 102 LEU A C 1
ATOM 736 O O . LEU A 1 102 ? 2.138 0.207 -19.870 1.00 94.62 102 LEU A O 1
ATOM 740 N N . MET A 1 103 ? 3.524 -1.389 -19.076 1.00 94.12 103 MET A N 1
ATOM 741 C CA . MET A 1 103 ? 3.888 -1.989 -20.366 1.00 94.12 103 MET A CA 1
ATOM 742 C C . MET A 1 103 ? 2.753 -2.793 -21.016 1.00 94.12 103 MET A C 1
ATOM 744 O O . MET A 1 103 ? 2.779 -3.044 -22.222 1.00 94.12 103 MET A O 1
ATOM 748 N N . ALA A 1 104 ? 1.750 -3.231 -20.247 1.00 91.81 104 ALA A N 1
ATOM 749 C CA . ALA A 1 104 ? 0.730 -4.155 -20.730 1.00 91.81 104 ALA A CA 1
ATOM 750 C C . ALA A 1 104 ? -0.028 -3.601 -21.955 1.00 91.81 104 ALA A C 1
ATOM 752 O O . ALA A 1 104 ? -0.807 -2.651 -21.868 1.00 91.81 104 ALA A O 1
ATOM 753 N N . GLY A 1 105 ? 0.173 -4.247 -23.109 1.00 86.38 105 GLY A N 1
ATOM 754 C CA . GLY A 1 105 ? -0.465 -3.875 -24.376 1.00 86.38 105 GLY A CA 1
ATOM 755 C C . GLY A 1 105 ? 0.235 -2.754 -25.152 1.00 86.38 105 GLY A C 1
ATOM 756 O O . GLY A 1 105 ? -0.375 -2.215 -26.077 1.00 86.38 105 GLY A O 1
ATOM 757 N N . GLN A 1 106 ? 1.474 -2.408 -24.795 1.00 88.56 106 GLN A N 1
ATOM 758 C CA . GLN A 1 106 ? 2.313 -1.443 -25.509 1.00 88.56 106 GLN A CA 1
ATOM 759 C C . GLN A 1 106 ? 3.472 -2.144 -26.237 1.00 88.56 106 GLN A C 1
ATOM 761 O O . GLN A 1 106 ? 3.887 -3.235 -25.845 1.00 88.56 106 GLN A O 1
ATOM 766 N N . ASP A 1 107 ? 3.975 -1.523 -27.307 1.00 84.75 107 ASP A N 1
ATOM 767 C CA . ASP A 1 107 ? 5.251 -1.918 -27.910 1.00 84.75 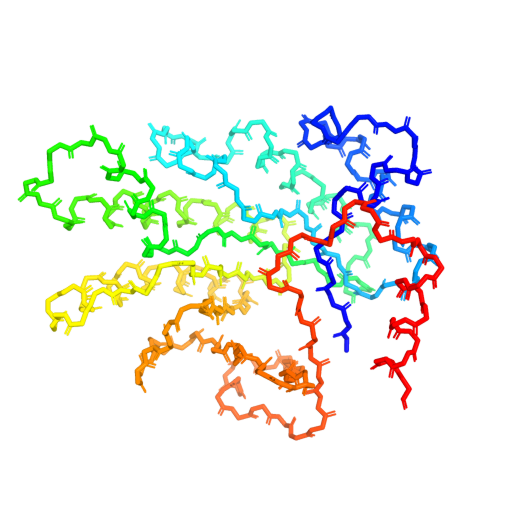107 ASP A CA 1
ATOM 768 C C . ASP A 1 107 ? 6.373 -1.377 -27.012 1.00 84.75 107 ASP A C 1
ATOM 770 O O . ASP A 1 107 ? 6.505 -0.165 -26.840 1.00 84.75 107 ASP A O 1
ATOM 774 N N . VAL A 1 108 ? 7.123 -2.285 -26.385 1.00 82.56 108 VAL A N 1
ATOM 775 C CA . VAL A 1 108 ? 8.183 -1.946 -25.427 1.00 82.56 108 VAL A CA 1
ATOM 776 C C . VAL A 1 108 ? 9.472 -1.681 -26.197 1.00 82.56 108 VAL A C 1
ATOM 778 O O . VAL A 1 108 ? 10.167 -2.618 -26.591 1.00 82.56 108 VAL A O 1
ATOM 781 N N . ASP A 1 109 ? 9.762 -0.402 -26.425 1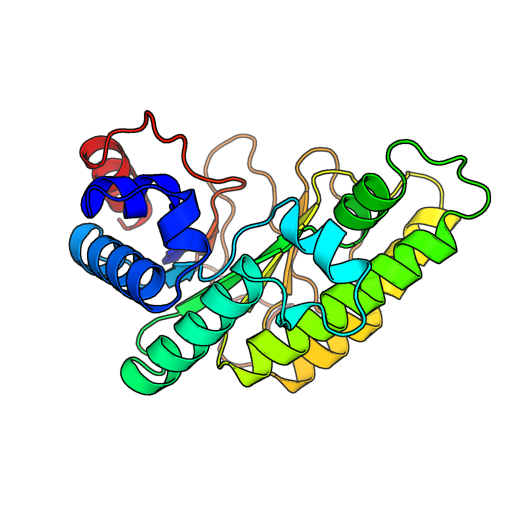.00 80.38 109 ASP A N 1
ATOM 782 C CA . ASP A 1 109 ? 11.022 0.041 -27.032 1.00 80.38 109 ASP A CA 1
ATOM 783 C C . ASP A 1 109 ? 12.111 0.289 -25.972 1.00 80.38 109 ASP A C 1
ATOM 785 O O . ASP A 1 109 ? 13.283 0.015 -26.232 1.00 80.38 109 ASP A O 1
ATOM 789 N N . ASP A 1 110 ? 11.721 0.756 -24.779 1.00 89.19 110 ASP A N 1
ATOM 790 C CA . ASP A 1 110 ? 12.614 1.015 -23.647 1.00 89.19 110 ASP A CA 1
ATOM 791 C C . ASP A 1 110 ? 11.912 0.685 -22.320 1.00 89.19 110 ASP A C 1
ATOM 793 O O . ASP A 1 110 ? 10.865 1.246 -21.999 1.00 89.19 110 ASP A O 1
ATOM 797 N N . ILE A 1 111 ? 12.455 -0.272 -21.564 1.00 92.00 111 ILE A N 1
ATOM 798 C CA . ILE A 1 111 ? 11.904 -0.675 -20.264 1.00 92.00 111 ILE A CA 1
ATOM 799 C C . ILE A 1 111 ? 12.207 0.369 -19.176 1.00 92.00 111 ILE A C 1
ATOM 801 O O . ILE A 1 111 ? 11.423 0.508 -18.234 1.00 92.00 111 ILE A O 1
ATOM 805 N N . GLU A 1 112 ? 13.299 1.130 -19.322 1.00 95.12 112 GLU A N 1
ATOM 806 C CA . GLU A 1 112 ? 13.755 2.129 -18.351 1.00 95.12 112 GLU A CA 1
ATOM 807 C C . GLU A 1 112 ? 12.709 3.238 -18.168 1.00 95.12 112 GLU A C 1
ATOM 809 O O . GLU A 1 112 ? 12.369 3.578 -17.034 1.00 95.12 112 GLU A O 1
ATOM 814 N N . ASP A 1 113 ? 12.088 3.695 -19.261 1.00 95.00 113 ASP A N 1
ATOM 815 C CA . ASP A 1 113 ? 11.015 4.701 -19.251 1.00 95.00 113 ASP A CA 1
ATOM 816 C C . ASP A 1 113 ? 9.828 4.282 -18.353 1.00 95.00 113 ASP A C 1
ATOM 818 O O . ASP A 1 113 ? 9.246 5.096 -17.624 1.00 95.00 113 ASP A O 1
ATOM 822 N N . TYR A 1 114 ? 9.461 2.995 -18.364 1.00 95.38 114 TYR A N 1
ATOM 823 C CA . TYR A 1 114 ? 8.358 2.477 -17.548 1.00 95.38 114 TYR A CA 1
ATOM 824 C C . TYR A 1 114 ? 8.733 2.359 -16.071 1.00 95.38 114 TYR A C 1
ATOM 826 O O . TYR A 1 114 ? 7.886 2.606 -15.206 1.00 95.38 114 TYR A O 1
ATOM 834 N N . TYR A 1 115 ? 9.987 2.017 -15.768 1.00 96.31 115 TYR A N 1
ATOM 835 C CA . TYR A 1 115 ? 10.507 2.040 -14.402 1.00 96.31 115 TYR A CA 1
ATOM 836 C C . TYR A 1 115 ? 10.630 3.465 -13.862 1.00 96.31 115 TYR A C 1
ATOM 838 O O . TYR A 1 115 ? 10.269 3.699 -12.707 1.00 96.31 115 TYR A O 1
ATOM 846 N N . GLU A 1 116 ? 11.061 4.430 -14.678 1.00 96.56 116 GLU A N 1
ATOM 847 C CA . GLU A 1 116 ? 11.091 5.845 -14.303 1.00 96.56 116 GLU A CA 1
ATOM 848 C C . GLU A 1 116 ? 9.673 6.337 -13.978 1.00 96.56 116 GLU A C 1
ATOM 850 O O . GLU A 1 116 ? 9.439 6.928 -12.917 1.00 96.56 116 GLU A O 1
ATOM 855 N N . GLN A 1 117 ? 8.696 6.018 -14.833 1.00 96.75 117 GLN A N 1
ATOM 856 C CA . GLN A 1 117 ? 7.297 6.369 -14.601 1.00 96.75 117 GLN A CA 1
ATOM 857 C C . GLN A 1 117 ? 6.726 5.703 -13.338 1.00 96.75 117 GLN A C 1
ATOM 859 O O . GLN A 1 117 ? 6.069 6.368 -12.526 1.00 96.75 117 GLN A O 1
ATOM 864 N N . ALA A 1 118 ? 6.978 4.405 -13.145 1.00 97.25 118 ALA A N 1
ATOM 865 C CA . ALA A 1 118 ? 6.571 3.675 -11.948 1.00 97.25 118 ALA A CA 1
ATOM 866 C C . ALA A 1 118 ? 7.195 4.290 -10.684 1.00 97.25 118 ALA A C 1
ATOM 868 O O . ALA A 1 118 ? 6.483 4.571 -9.717 1.00 97.25 118 ALA A O 1
ATOM 869 N N . SER A 1 119 ? 8.502 4.568 -10.710 1.00 97.62 119 SER A N 1
ATOM 870 C CA . SER A 1 119 ? 9.239 5.175 -9.601 1.00 97.62 119 SER A CA 1
ATOM 871 C C . SER A 1 119 ? 8.692 6.554 -9.245 1.00 97.62 119 SER A C 1
ATOM 873 O O . SER A 1 119 ? 8.383 6.804 -8.080 1.00 97.62 119 SER A O 1
ATOM 875 N N . ALA A 1 120 ? 8.481 7.432 -10.229 1.00 98.12 120 ALA A N 1
ATOM 876 C CA . ALA A 1 120 ? 7.929 8.766 -10.006 1.00 98.12 120 ALA A CA 1
ATOM 877 C C . ALA A 1 120 ? 6.527 8.718 -9.370 1.00 98.12 120 ALA A C 1
ATOM 879 O O . ALA A 1 120 ? 6.246 9.455 -8.417 1.00 98.12 120 ALA A O 1
ATOM 880 N N . GLY A 1 121 ? 5.664 7.815 -9.850 1.00 97.88 121 GLY A N 1
ATOM 881 C CA . GLY A 1 121 ? 4.333 7.589 -9.290 1.00 97.88 121 GLY A CA 1
ATOM 882 C C . GLY A 1 121 ? 4.380 7.110 -7.837 1.00 97.88 121 GLY A C 1
ATOM 883 O O . GLY A 1 121 ? 3.758 7.711 -6.957 1.00 97.88 121 GLY A O 1
ATOM 884 N N . LEU A 1 122 ? 5.158 6.060 -7.566 1.00 98.31 122 LEU A N 1
ATOM 885 C CA . LEU A 1 122 ? 5.299 5.483 -6.227 1.00 98.31 122 LEU A CA 1
ATOM 886 C C . LEU A 1 122 ? 5.980 6.445 -5.250 1.00 98.31 122 LEU A C 1
ATOM 888 O O . LEU A 1 122 ? 5.553 6.545 -4.103 1.00 98.31 122 LEU A O 1
ATOM 892 N N . LEU A 1 123 ? 6.974 7.214 -5.696 1.00 98.44 123 LEU A N 1
ATOM 893 C CA . LEU A 1 123 ? 7.630 8.254 -4.903 1.00 98.44 123 LEU A CA 1
ATOM 894 C C . LEU A 1 123 ? 6.623 9.300 -4.410 1.00 98.44 123 LEU A C 1
ATOM 896 O O . LEU A 1 123 ? 6.630 9.665 -3.230 1.00 98.44 123 LEU A O 1
ATOM 900 N N . ALA A 1 124 ? 5.736 9.765 -5.296 1.00 98.38 124 ALA A N 1
ATOM 901 C CA . ALA A 1 124 ? 4.685 10.715 -4.944 1.00 98.38 124 ALA A CA 1
ATOM 902 C C . ALA A 1 124 ? 3.699 10.124 -3.922 1.00 98.38 124 ALA A C 1
ATOM 904 O O . ALA A 1 124 ? 3.313 10.810 -2.973 1.00 98.38 124 ALA A O 1
ATOM 905 N N . LEU A 1 125 ? 3.331 8.848 -4.076 1.00 98.50 125 LEU A N 1
ATOM 906 C CA . LEU A 1 125 ? 2.439 8.151 -3.147 1.00 98.50 125 LEU A CA 1
ATOM 907 C C . LEU A 1 125 ? 3.084 7.927 -1.778 1.00 98.50 125 LEU A C 1
ATOM 909 O O . LEU A 1 125 ? 2.469 8.243 -0.764 1.00 98.50 125 LEU A O 1
ATOM 913 N N . VAL A 1 126 ? 4.328 7.444 -1.729 1.00 98.56 126 VAL A N 1
ATOM 914 C CA . VAL A 1 126 ? 5.070 7.239 -0.475 1.00 98.56 126 VAL A CA 1
ATOM 915 C C . VAL A 1 126 ? 5.244 8.553 0.275 1.00 98.56 126 VAL A C 1
ATOM 917 O O . VAL A 1 126 ? 5.054 8.589 1.490 1.00 98.56 126 VAL A O 1
ATOM 920 N N . LYS A 1 127 ? 5.532 9.649 -0.435 1.00 98.62 127 LYS A N 1
ATOM 921 C CA . LYS A 1 127 ? 5.571 10.983 0.168 1.00 98.62 127 LYS A CA 1
ATOM 922 C C . LYS A 1 127 ? 4.220 11.360 0.781 1.00 98.62 127 LYS A C 1
ATOM 924 O O . LYS A 1 127 ? 4.172 11.725 1.951 1.00 98.62 12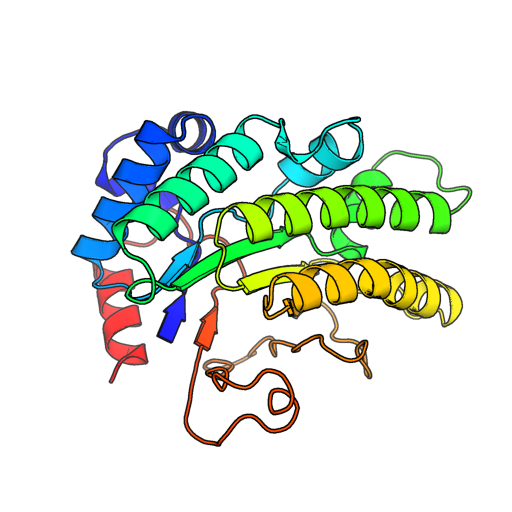7 LYS A O 1
ATOM 929 N N . ALA A 1 128 ? 3.130 11.243 0.021 1.00 98.56 128 ALA A N 1
ATOM 930 C CA . ALA A 1 128 ? 1.795 11.600 0.501 1.00 98.56 128 ALA A CA 1
ATOM 931 C C . ALA A 1 128 ? 1.359 10.746 1.707 1.00 98.56 128 ALA A C 1
ATOM 933 O O . ALA A 1 128 ? 0.796 11.266 2.665 1.00 98.56 128 ALA A O 1
ATOM 934 N N . LEU A 1 129 ? 1.671 9.449 1.698 1.00 98.50 129 LEU A N 1
ATOM 935 C CA . LEU A 1 129 ? 1.402 8.535 2.810 1.00 98.50 129 LEU A CA 1
ATOM 936 C C . LEU A 1 129 ? 2.260 8.849 4.043 1.00 98.50 129 LEU A C 1
ATOM 938 O O . LEU A 1 129 ? 1.763 8.800 5.167 1.00 98.50 129 LEU A O 1
ATOM 942 N N . GLY A 1 130 ? 3.530 9.207 3.849 1.00 98.19 130 GLY A N 1
ATOM 943 C CA . GLY A 1 130 ? 4.410 9.648 4.929 1.00 98.19 130 GLY A CA 1
ATOM 944 C C . GLY A 1 130 ? 3.970 10.966 5.562 1.00 98.19 130 GLY A C 1
ATOM 945 O O . GLY A 1 130 ? 4.047 11.117 6.779 1.00 98.19 130 GLY A O 1
ATOM 946 N N . GLU A 1 131 ? 3.477 11.913 4.762 1.00 98.38 131 GLU A N 1
ATOM 947 C CA . GLU A 1 131 ? 2.841 13.142 5.254 1.00 98.38 131 GLU A CA 1
ATOM 948 C C . GLU A 1 131 ? 1.534 12.839 6.002 1.00 98.38 131 GLU A C 1
ATOM 950 O O . GLU A 1 131 ? 1.261 13.479 7.015 1.00 98.38 131 GLU A O 1
ATOM 955 N N . ALA A 1 132 ? 0.794 11.813 5.565 1.00 98.38 132 ALA A N 1
ATOM 956 C CA . ALA A 1 132 ? -0.440 11.340 6.189 1.00 98.38 132 ALA A CA 1
ATOM 957 C C . ALA A 1 132 ? -0.251 10.521 7.482 1.00 98.38 132 ALA A C 1
ATOM 959 O O . ALA A 1 132 ? -1.220 9.988 8.022 1.00 98.38 132 ALA A O 1
ATOM 960 N N . GLY A 1 133 ? 0.979 10.372 7.982 1.00 97.06 133 GLY A N 1
ATOM 961 C CA . GLY A 1 133 ? 1.250 9.646 9.227 1.00 97.06 133 GLY A CA 1
ATOM 962 C C . GLY A 1 133 ? 1.203 8.121 9.099 1.00 97.06 133 GLY A C 1
ATOM 963 O O . GLY A 1 133 ? 0.944 7.423 10.079 1.00 97.06 133 GLY A O 1
ATOM 964 N N . CYS A 1 134 ? 1.450 7.584 7.902 1.00 96.62 134 CYS A N 1
ATOM 965 C CA . CYS A 1 134 ? 1.630 6.147 7.721 1.00 96.62 134 CYS A CA 1
ATOM 966 C C . CYS A 1 134 ? 2.789 5.630 8.597 1.00 96.62 134 CYS A C 1
ATOM 968 O O . CYS A 1 134 ? 3.754 6.341 8.864 1.00 96.62 134 CYS A O 1
ATOM 970 N N . SER A 1 135 ? 2.695 4.387 9.062 1.00 95.38 135 SER A N 1
ATOM 971 C CA . SER A 1 135 ? 3.706 3.720 9.891 1.00 95.38 135 SER A CA 1
ATOM 972 C C . SER A 1 135 ? 4.641 2.816 9.089 1.00 95.38 135 SER A C 1
ATOM 974 O O . SER A 1 135 ? 5.632 2.352 9.644 1.00 95.38 135 SER A O 1
ATOM 976 N N . GLY A 1 136 ? 4.334 2.528 7.819 1.00 94.69 136 GLY A N 1
ATOM 977 C CA . GLY A 1 136 ? 5.155 1.675 6.962 1.00 94.69 136 GLY A CA 1
ATOM 978 C C . GLY A 1 136 ? 4.565 1.436 5.577 1.00 94.69 136 GLY A C 1
ATOM 979 O O . GLY A 1 136 ? 3.349 1.449 5.390 1.00 94.69 136 GLY A O 1
ATOM 980 N N . ILE A 1 137 ? 5.442 1.193 4.608 1.00 96.69 137 ILE A N 1
ATOM 981 C CA . ILE A 1 137 ? 5.096 0.902 3.218 1.00 96.69 137 ILE A CA 1
ATOM 982 C C . ILE A 1 137 ? 5.401 -0.562 2.937 1.00 96.69 137 ILE A C 1
ATOM 984 O O . ILE A 1 137 ? 6.499 -1.035 3.219 1.00 96.69 137 ILE A O 1
ATOM 988 N N . TRP A 1 138 ? 4.444 -1.269 2.355 1.00 95.25 138 TRP A N 1
ATOM 989 C CA . TRP A 1 138 ? 4.632 -2.620 1.852 1.00 95.25 138 TRP A CA 1
ATOM 990 C C . TRP A 1 138 ? 4.432 -2.633 0.341 1.00 95.25 138 TRP A C 1
ATOM 992 O O . TRP A 1 138 ? 3.342 -2.337 -0.146 1.00 95.25 138 TRP A O 1
ATOM 1002 N N . PHE A 1 139 ? 5.486 -2.977 -0.389 1.00 95.44 139 PHE A N 1
ATOM 1003 C CA . PHE A 1 139 ? 5.444 -3.219 -1.819 1.00 95.44 139 PHE A CA 1
ATOM 1004 C C . PHE A 1 139 ? 5.204 -4.693 -2.109 1.00 95.44 139 PHE A C 1
ATOM 1006 O O . PHE A 1 139 ? 5.906 -5.577 -1.612 1.00 95.44 139 PHE A O 1
ATOM 1013 N N . GLN A 1 140 ? 4.224 -4.944 -2.965 1.00 93.00 140 GLN A N 1
ATOM 1014 C CA . GLN A 1 140 ? 3.980 -6.258 -3.523 1.00 93.00 140 GLN A CA 1
ATOM 1015 C C . GLN A 1 140 ? 4.553 -6.334 -4.937 1.00 93.00 140 GLN A C 1
ATOM 1017 O O . GLN A 1 140 ? 4.022 -5.712 -5.860 1.00 93.00 140 GLN A O 1
ATOM 1022 N N . GLU A 1 141 ? 5.595 -7.142 -5.099 1.00 92.62 141 GLU A N 1
ATOM 1023 C CA . GLU A 1 141 ? 6.170 -7.492 -6.393 1.00 92.62 141 GLU A CA 1
ATOM 1024 C C . GLU A 1 141 ? 5.549 -8.807 -6.868 1.00 92.62 141 GLU A C 1
ATOM 1026 O O . GLU A 1 141 ? 5.934 -9.905 -6.456 1.00 92.62 141 GLU A O 1
ATOM 1031 N N . ASN A 1 142 ? 4.514 -8.690 -7.703 1.00 87.94 142 ASN A N 1
ATOM 1032 C CA . ASN A 1 142 ? 3.903 -9.845 -8.357 1.00 87.94 142 ASN A CA 1
ATOM 1033 C C . ASN A 1 142 ? 4.598 -10.246 -9.670 1.00 87.94 142 ASN A C 1
ATOM 1035 O O . ASN A 1 142 ? 4.242 -11.265 -10.252 1.00 87.94 142 ASN A O 1
ATOM 1039 N N . ALA A 1 143 ? 5.567 -9.446 -10.104 1.00 84.81 143 ALA A N 1
ATOM 1040 C CA . ALA A 1 143 ? 6.537 -9.749 -11.139 1.00 84.81 143 ALA A CA 1
ATOM 1041 C C . ALA A 1 143 ? 7.915 -9.474 -10.531 1.00 84.81 143 ALA A C 1
ATOM 1043 O O . ALA A 1 143 ? 8.111 -8.427 -9.910 1.00 84.81 143 ALA A O 1
ATOM 1044 N N . ALA A 1 144 ? 8.841 -10.422 -10.650 1.00 80.06 144 ALA A N 1
ATOM 1045 C CA . ALA A 1 144 ? 10.230 -10.157 -10.300 1.00 80.06 144 ALA A CA 1
ATOM 1046 C C . ALA A 1 144 ? 10.843 -9.207 -11.347 1.00 80.06 144 ALA A C 1
ATOM 1048 O O . ALA A 1 144 ? 10.416 -9.259 -12.505 1.00 80.06 144 ALA A O 1
ATOM 1049 N N . PRO A 1 145 ? 11.826 -8.360 -10.982 1.00 83.19 145 PRO A N 1
ATOM 1050 C CA . PRO A 1 145 ? 12.682 -7.762 -12.002 1.00 83.19 145 PRO A CA 1
ATOM 1051 C C . PRO A 1 145 ? 13.304 -8.894 -12.831 1.00 83.19 145 PRO A C 1
ATOM 1053 O O . PRO A 1 145 ? 13.640 -9.944 -12.277 1.00 83.19 145 PRO A O 1
ATOM 1056 N N . GLY A 1 146 ? 13.404 -8.720 -14.147 1.00 80.00 146 GLY A N 1
ATOM 1057 C CA . GLY A 1 146 ? 13.978 -9.738 -15.020 1.00 80.00 146 GLY A CA 1
ATOM 1058 C C . GLY A 1 146 ? 15.402 -10.138 -14.623 1.00 80.00 146 GLY A C 1
ATOM 1059 O O . GLY A 1 146 ? 16.149 -9.368 -14.024 1.00 80.00 146 GLY A O 1
ATOM 1060 N N . ASP A 1 147 ? 15.794 -11.359 -14.998 1.00 77.44 147 ASP A N 1
ATOM 1061 C CA . ASP A 1 147 ? 17.098 -11.948 -14.644 1.00 77.44 147 ASP A CA 1
ATOM 1062 C C . ASP A 1 147 ? 18.297 -11.269 -15.340 1.00 77.44 147 ASP A C 1
ATOM 1064 O O . ASP A 1 147 ? 19.448 -11.638 -15.103 1.00 77.44 147 ASP A O 1
ATOM 1068 N N . ALA A 1 148 ? 18.050 -10.333 -16.262 1.00 80.75 148 ALA A N 1
ATOM 1069 C CA . ALA A 1 148 ? 19.107 -9.588 -16.928 1.00 80.75 148 ALA A CA 1
ATOM 1070 C C . ALA A 1 148 ? 19.703 -8.552 -15.964 1.00 80.75 148 ALA A C 1
ATOM 1072 O O . ALA A 1 148 ? 18.961 -7.772 -15.371 1.00 80.75 148 ALA A O 1
ATOM 1073 N N . ASP A 1 149 ? 21.036 -8.514 -15.865 1.00 80.69 149 ASP A N 1
ATOM 1074 C CA . ASP A 1 149 ? 21.762 -7.589 -14.979 1.00 80.69 149 ASP A CA 1
ATOM 1075 C C . ASP A 1 149 ? 21.287 -6.131 -15.148 1.00 80.69 149 ASP A C 1
ATOM 1077 O O . ASP A 1 149 ? 21.065 -5.441 -14.155 1.00 80.69 149 ASP A O 1
ATOM 1081 N N . ASP A 1 150 ? 21.039 -5.705 -16.392 1.00 88.00 150 ASP A N 1
ATOM 1082 C CA . ASP A 1 150 ? 20.567 -4.353 -16.715 1.00 88.00 150 ASP A CA 1
ATOM 1083 C C . ASP A 1 150 ? 19.165 -4.064 -16.130 1.00 88.00 150 ASP A C 1
ATOM 1085 O O . ASP A 1 150 ? 18.926 -2.994 -15.579 1.00 88.00 150 ASP A O 1
ATOM 1089 N N . GLU A 1 151 ? 18.223 -5.013 -16.198 1.00 89.38 151 GLU A N 1
ATOM 1090 C CA . GLU A 1 151 ? 16.853 -4.817 -15.687 1.00 89.38 151 GLU A CA 1
ATOM 1091 C C . GLU A 1 151 ? 16.820 -4.797 -14.157 1.00 89.38 151 GLU A C 1
ATOM 1093 O O . GLU A 1 151 ? 16.075 -4.030 -13.538 1.00 89.38 151 GLU A O 1
ATOM 1098 N N . ARG A 1 152 ? 17.679 -5.608 -13.537 1.00 90.62 152 ARG A N 1
ATOM 1099 C CA . ARG A 1 152 ? 17.878 -5.585 -12.094 1.00 90.62 152 ARG A CA 1
ATOM 1100 C C . ARG A 1 152 ? 18.441 -4.244 -11.629 1.00 90.62 152 ARG A C 1
ATOM 1102 O O . ARG A 1 152 ? 17.901 -3.686 -10.678 1.00 90.62 152 ARG A O 1
ATOM 1109 N N . GLU A 1 153 ? 19.477 -3.723 -12.287 1.00 93.25 153 GLU A N 1
ATOM 1110 C CA 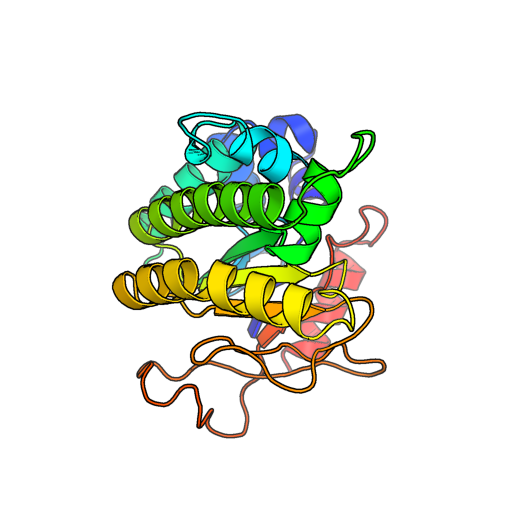. GLU A 1 153 ? 20.055 -2.407 -11.970 1.00 93.25 153 GLU A CA 1
ATOM 1111 C C . GLU A 1 153 ? 18.990 -1.303 -12.075 1.00 93.25 153 GLU A C 1
ATOM 1113 O O . GLU A 1 153 ? 18.814 -0.528 -11.135 1.00 93.25 153 GLU A O 1
ATOM 1118 N N . ILE A 1 154 ? 18.182 -1.314 -13.143 1.00 94.94 154 ILE A N 1
ATOM 1119 C CA . ILE A 1 154 ? 17.059 -0.380 -13.328 1.00 94.94 154 ILE A CA 1
ATOM 1120 C C . ILE A 1 154 ? 16.044 -0.479 -12.174 1.00 94.94 154 ILE A C 1
ATOM 1122 O O . ILE A 1 154 ? 15.598 0.541 -11.637 1.00 94.94 154 ILE A O 1
ATOM 1126 N N . TRP A 1 155 ? 15.670 -1.692 -11.752 1.00 95.00 155 TRP A N 1
ATOM 1127 C CA . TRP A 1 155 ? 14.761 -1.879 -10.617 1.00 95.00 155 TRP A CA 1
ATOM 1128 C C . TRP A 1 155 ? 15.359 -1.361 -9.300 1.00 95.00 155 TRP A C 1
ATOM 1130 O O . TRP A 1 155 ? 14.672 -0.649 -8.558 1.00 95.00 155 TRP A O 1
ATOM 1140 N N . GLU A 1 156 ? 16.627 -1.659 -9.009 1.00 93.94 156 GLU A N 1
ATOM 1141 C CA . GLU A 1 156 ? 17.316 -1.183 -7.802 1.00 93.94 156 GLU A CA 1
ATOM 1142 C C . GLU A 1 156 ? 17.408 0.357 -7.773 1.00 93.94 156 GLU A C 1
ATOM 1144 O O . GLU A 1 156 ? 17.109 0.995 -6.749 1.00 93.94 156 GLU A O 1
ATOM 1149 N N . ASP A 1 157 ? 17.725 0.971 -8.913 1.00 95.50 157 ASP A N 1
ATOM 1150 C CA . ASP A 1 157 ? 17.771 2.423 -9.082 1.00 95.50 157 ASP A CA 1
ATOM 1151 C C . ASP A 1 157 ? 16.391 3.066 -8.908 1.00 95.50 157 ASP A C 1
ATOM 1153 O O . ASP A 1 157 ? 16.270 4.111 -8.259 1.00 95.50 157 ASP A O 1
ATOM 1157 N N . SER A 1 158 ? 15.328 2.407 -9.379 1.00 96.38 158 SER A N 1
ATOM 1158 C CA . SER A 1 158 ? 13.946 2.870 -9.214 1.00 96.38 158 SER A CA 1
ATOM 1159 C C . SER A 1 158 ? 13.503 2.921 -7.741 1.00 96.38 158 SER A C 1
ATOM 1161 O O . SER A 1 158 ? 12.725 3.801 -7.350 1.00 96.38 158 SER A O 1
ATOM 1163 N N . LEU A 1 159 ? 14.018 2.014 -6.901 1.00 95.44 159 LEU A N 1
ATOM 1164 C CA . LEU A 1 159 ? 13.702 1.923 -5.473 1.00 95.44 159 LEU A CA 1
ATOM 1165 C C . LEU A 1 159 ? 14.461 2.944 -4.627 1.00 95.44 159 LEU A C 1
ATOM 1167 O O . LEU A 1 159 ? 13.933 3.445 -3.630 1.00 95.44 159 LEU A O 1
ATOM 1171 N N . THR A 1 160 ? 15.691 3.275 -5.009 1.00 95.25 160 THR A N 1
ATOM 1172 C CA . THR A 1 160 ? 16.566 4.183 -4.259 1.00 95.25 160 THR A CA 1
ATOM 1173 C C . THR A 1 160 ? 15.910 5.520 -3.864 1.00 95.25 160 THR A C 1
ATOM 1175 O O . THR A 1 160 ? 15.946 5.872 -2.674 1.00 95.25 160 THR A O 1
ATOM 1178 N N . PRO A 1 161 ? 15.281 6.298 -4.769 1.00 97.12 161 PRO A N 1
ATOM 1179 C CA . PRO A 1 161 ? 14.627 7.549 -4.386 1.00 97.12 161 PRO A CA 1
ATOM 1180 C C . PRO A 1 161 ? 13.430 7.319 -3.452 1.00 97.12 161 PRO A C 1
ATOM 1182 O O . PRO A 1 161 ? 13.237 8.090 -2.507 1.00 97.12 161 PRO A O 1
ATOM 1185 N N . ILE A 1 162 ? 12.672 6.238 -3.662 1.00 97.88 162 ILE A N 1
ATOM 1186 C CA . ILE A 1 162 ? 11.517 5.862 -2.839 1.00 97.88 162 ILE A CA 1
ATOM 1187 C C . ILE A 1 162 ? 11.965 5.561 -1.406 1.00 97.88 162 ILE A C 1
ATOM 1189 O O . ILE A 1 162 ? 11.423 6.131 -0.459 1.00 97.88 162 ILE A O 1
ATOM 1193 N N . VAL A 1 163 ? 12.997 4.729 -1.235 1.00 96.44 163 VAL A N 1
ATOM 1194 C CA . VAL A 1 163 ? 13.570 4.382 0.076 1.00 96.44 163 VAL A CA 1
ATOM 1195 C C . VAL A 1 163 ? 14.131 5.618 0.778 1.00 96.44 163 VAL A C 1
ATOM 1197 O O . VAL A 1 163 ? 13.962 5.776 1.987 1.00 96.44 163 VAL A O 1
ATOM 1200 N N . ASN A 1 164 ? 14.760 6.538 0.043 1.00 96.56 164 ASN A N 1
ATOM 1201 C CA . ASN A 1 164 ? 15.264 7.784 0.622 1.00 96.56 164 ASN A CA 1
ATOM 1202 C C . ASN A 1 164 ? 14.135 8.682 1.157 1.00 96.56 164 ASN A C 1
ATOM 1204 O O . ASN A 1 164 ? 14.264 9.236 2.253 1.00 96.56 164 ASN A O 1
ATOM 1208 N N . VAL A 1 165 ? 13.018 8.802 0.432 1.00 97.88 165 VAL A N 1
ATOM 1209 C CA . VAL A 1 165 ? 11.833 9.535 0.911 1.00 97.88 165 VAL A CA 1
ATOM 1210 C C . VAL A 1 165 ? 11.165 8.808 2.074 1.00 97.88 165 VAL A C 1
ATOM 1212 O O . VAL A 1 165 ? 10.868 9.437 3.090 1.00 97.88 165 VAL A O 1
ATOM 1215 N N . ALA A 1 166 ? 10.998 7.488 1.989 1.00 96.75 166 ALA A N 1
ATOM 1216 C CA . ALA A 1 166 ? 10.483 6.677 3.087 1.00 96.75 166 ALA A CA 1
ATOM 1217 C C . ALA A 1 166 ? 11.313 6.892 4.364 1.00 96.75 166 ALA A C 1
ATOM 1219 O O . ALA A 1 166 ? 10.760 7.197 5.419 1.00 96.75 166 ALA A O 1
ATOM 1220 N N . ARG A 1 167 ? 12.648 6.877 4.256 1.00 95.00 167 ARG A N 1
ATOM 1221 C CA . ARG A 1 167 ? 13.571 7.163 5.364 1.00 95.00 167 ARG A CA 1
ATOM 1222 C C . ARG A 1 167 ? 13.383 8.565 5.941 1.00 95.00 167 ARG A C 1
ATOM 1224 O O . ARG A 1 167 ? 13.403 8.713 7.162 1.00 95.00 167 ARG A O 1
ATOM 1231 N N . PHE A 1 168 ? 13.184 9.586 5.105 1.00 96.06 168 PHE A N 1
ATOM 1232 C CA . PHE A 1 168 ? 12.895 10.948 5.573 1.00 96.06 168 PHE A CA 1
ATOM 1233 C C . PHE A 1 168 ? 11.636 10.990 6.456 1.00 96.06 168 PHE A C 1
ATOM 1235 O O . PHE A 1 168 ? 11.642 11.632 7.507 1.00 96.06 168 PHE A O 1
ATOM 1242 N N . HIS A 1 169 ? 10.603 10.231 6.082 1.00 95.94 169 HIS A N 1
ATOM 1243 C CA . HIS A 1 169 ? 9.372 10.061 6.858 1.00 95.94 169 HIS A CA 1
ATOM 1244 C C . HIS A 1 169 ? 9.461 8.977 7.951 1.00 95.94 169 HIS A C 1
ATOM 1246 O O . HIS A 1 169 ? 8.488 8.759 8.665 1.00 95.94 169 HIS A O 1
ATOM 1252 N N . LYS A 1 170 ? 10.623 8.329 8.129 1.00 94.38 170 LYS A N 1
ATOM 1253 C CA . LYS A 1 170 ? 10.853 7.202 9.056 1.00 94.38 170 LYS A CA 1
ATOM 1254 C C . LYS A 1 170 ? 9.936 5.998 8.805 1.00 94.38 170 LYS A C 1
ATOM 1256 O O . LYS A 1 170 ? 9.563 5.294 9.741 1.00 94.38 170 LYS A O 1
ATOM 1261 N N . LEU A 1 171 ? 9.596 5.757 7.544 1.00 93.88 171 LEU A N 1
ATOM 1262 C CA . LEU A 1 171 ? 8.775 4.634 7.117 1.00 93.88 171 LEU A CA 1
ATOM 1263 C C . LEU A 1 171 ? 9.660 3.418 6.806 1.00 93.88 171 LEU A C 1
ATOM 1265 O O . LEU A 1 171 ? 10.556 3.531 5.965 1.00 93.88 171 LEU A O 1
ATOM 1269 N N . PRO A 1 172 ? 9.415 2.252 7.420 1.00 92.19 172 PRO A N 1
ATOM 1270 C CA . PRO A 1 172 ? 9.931 0.991 6.911 1.00 92.19 172 PRO A CA 1
ATOM 1271 C C . PRO A 1 172 ? 9.359 0.681 5.545 1.00 92.19 172 PRO A C 1
ATOM 1273 O O . PRO A 1 172 ? 8.175 0.907 5.293 1.00 92.19 172 PRO A O 1
ATOM 1276 N N . VAL A 1 173 ? 10.223 0.145 4.687 1.00 93.88 173 VAL A N 1
ATOM 1277 C CA . VAL A 1 173 ? 9.860 -0.347 3.364 1.00 93.88 173 VAL A CA 1
ATOM 1278 C C . VAL A 1 173 ? 10.017 -1.855 3.374 1.00 93.88 173 VAL A C 1
ATOM 1280 O O . VAL A 1 173 ? 11.122 -2.377 3.511 1.00 93.88 173 VAL A O 1
ATOM 1283 N N . PHE A 1 174 ? 8.895 -2.543 3.238 1.00 92.31 174 PHE A N 1
ATOM 1284 C CA . PHE A 1 174 ? 8.824 -3.983 3.076 1.00 92.31 174 PHE A CA 1
ATOM 1285 C C . PHE A 1 174 ? 8.611 -4.309 1.604 1.00 92.31 174 PHE A C 1
ATOM 1287 O O . PHE A 1 174 ? 7.832 -3.624 0.945 1.00 92.31 174 PHE A O 1
ATOM 1294 N N . VAL A 1 175 ? 9.238 -5.364 1.099 1.00 91.56 175 VAL A N 1
ATOM 1295 C CA . VAL A 1 175 ? 8.969 -5.883 -0.247 1.00 91.56 175 VAL A CA 1
ATOM 1296 C C . VAL A 1 175 ? 8.689 -7.373 -0.143 1.00 91.56 175 VAL A C 1
ATOM 1298 O O . VAL A 1 175 ? 9.439 -8.099 0.500 1.00 91.56 175 VAL A O 1
ATOM 1301 N N . SER A 1 176 ? 7.613 -7.843 -0.766 1.00 89.50 176 SER A N 1
ATOM 1302 C CA . SER A 1 176 ? 7.335 -9.275 -0.909 1.00 89.50 176 SER A CA 1
ATOM 1303 C C . SER A 1 176 ? 7.246 -9.657 -2.377 1.00 89.50 176 SER A C 1
ATOM 1305 O O . SER A 1 176 ? 6.550 -8.973 -3.130 1.00 89.50 176 SER A O 1
ATOM 1307 N N . PHE A 1 177 ? 7.846 -10.787 -2.735 1.00 87.56 177 PHE A N 1
ATOM 1308 C CA . PHE A 1 177 ? 7.817 -11.344 -4.084 1.00 87.56 177 PHE A CA 1
ATOM 1309 C C . PHE A 1 177 ? 6.885 -12.557 -4.146 1.00 87.56 177 PHE A C 1
ATOM 1311 O O . PHE A 1 177 ? 6.946 -13.431 -3.276 1.00 87.56 177 PHE A O 1
ATOM 1318 N N . THR A 1 178 ? 6.018 -12.635 -5.160 1.00 82.50 178 THR A N 1
ATOM 1319 C CA . THR A 1 178 ? 5.150 -13.818 -5.344 1.00 82.50 178 THR A CA 1
ATOM 1320 C C . THR A 1 178 ? 5.772 -14.905 -6.212 1.00 82.50 178 THR A C 1
ATOM 1322 O O . THR A 1 178 ? 5.373 -16.061 -6.091 1.00 82.50 178 THR A O 1
ATOM 1325 N N . GLU A 1 179 ? 6.710 -14.550 -7.092 1.00 78.50 179 GLU A N 1
ATOM 1326 C CA . GLU A 1 179 ? 7.314 -15.480 -8.054 1.00 78.50 179 GLU A CA 1
ATOM 1327 C C . GLU A 1 179 ? 8.752 -15.840 -7.677 1.00 78.50 179 GLU A C 1
ATOM 1329 O O . GLU A 1 179 ? 9.029 -16.987 -7.322 1.00 78.50 179 GLU A O 1
ATOM 1334 N N . HIS A 1 180 ? 9.654 -14.859 -7.724 1.00 81.25 180 HIS A N 1
ATOM 1335 C CA . HIS A 1 180 ? 11.075 -15.033 -7.451 1.00 81.25 180 HIS A CA 1
ATOM 1336 C C . HIS A 1 180 ? 11.604 -13.863 -6.616 1.00 81.25 180 HIS A C 1
ATOM 1338 O O . HIS A 1 180 ? 11.335 -12.705 -6.928 1.00 81.25 180 HIS A O 1
ATOM 1344 N N . GLU A 1 181 ? 12.311 -14.179 -5.532 1.00 82.44 181 GLU A N 1
ATOM 1345 C CA . GLU A 1 181 ? 13.008 -13.205 -4.690 1.00 82.44 181 GLU A CA 1
ATOM 1346 C C . GLU A 1 181 ? 14.424 -12.998 -5.251 1.00 82.44 181 GLU A C 1
ATOM 1348 O O . GLU A 1 181 ? 15.113 -13.998 -5.469 1.00 82.44 181 GLU A O 1
ATOM 1353 N N . PRO A 1 182 ? 14.866 -11.751 -5.495 1.00 82.31 182 PRO A N 1
ATOM 1354 C CA . PRO A 1 182 ? 16.212 -11.484 -5.983 1.00 82.31 182 PRO A CA 1
ATOM 1355 C C . PRO A 1 182 ? 17.254 -11.812 -4.907 1.00 82.31 182 PRO A C 1
ATOM 1357 O O . PRO A 1 182 ? 17.021 -11.612 -3.715 1.00 82.31 182 PRO A O 1
ATOM 1360 N N . ASP A 1 183 ? 18.438 -12.260 -5.334 1.00 81.94 183 ASP A N 1
ATOM 1361 C CA . ASP A 1 183 ? 19.526 -12.662 -4.427 1.00 81.94 183 ASP A CA 1
ATOM 1362 C C . ASP A 1 183 ? 20.011 -11.529 -3.502 1.00 81.94 183 ASP A C 1
ATOM 1364 O O . ASP A 1 183 ? 20.502 -11.785 -2.402 1.00 81.94 183 ASP A O 1
ATOM 1368 N N . GLU A 1 184 ? 19.895 -10.273 -3.943 1.00 84.19 184 GLU A N 1
ATOM 1369 C CA . GLU A 1 184 ? 20.197 -9.097 -3.124 1.00 84.19 184 GLU A CA 1
ATOM 1370 C C . GLU A 1 184 ? 19.103 -8.044 -3.319 1.00 84.19 184 GLU A C 1
ATOM 1372 O O . GLU A 1 184 ? 18.484 -7.956 -4.379 1.00 84.19 184 GLU A O 1
ATOM 1377 N N . CYS A 1 185 ? 18.867 -7.241 -2.285 1.00 83.94 185 CYS A N 1
ATOM 1378 C CA . CYS A 1 185 ? 17.924 -6.129 -2.323 1.00 83.94 185 CYS A CA 1
ATOM 1379 C C . CYS A 1 185 ? 18.624 -4.813 -1.969 1.00 83.94 185 CYS A C 1
ATOM 1381 O O . CYS A 1 185 ? 19.578 -4.823 -1.179 1.00 83.94 185 CYS A O 1
ATOM 1383 N N . PRO A 1 186 ? 18.120 -3.671 -2.474 1.00 86.44 186 PRO A N 1
ATOM 1384 C CA . PRO A 1 186 ? 18.641 -2.360 -2.119 1.00 86.44 186 PRO A CA 1
ATOM 1385 C C . PRO A 1 186 ? 18.678 -2.130 -0.607 1.00 86.44 186 PRO A C 1
ATOM 1387 O O . PRO A 1 186 ? 17.775 -2.516 0.142 1.00 86.44 186 PRO A O 1
ATOM 1390 N N . ALA A 1 187 ? 19.711 -1.426 -0.147 1.00 87.19 187 ALA A N 1
ATOM 1391 C CA . ALA A 1 187 ? 19.857 -1.099 1.264 1.00 87.19 187 ALA A CA 1
ATOM 1392 C C . ALA A 1 187 ? 18.660 -0.282 1.787 1.00 87.19 187 ALA A C 1
ATOM 1394 O O . ALA A 1 187 ? 18.309 0.765 1.242 1.00 87.19 187 ALA A O 1
ATOM 1395 N N . GLY A 1 188 ? 18.086 -0.713 2.913 1.00 86.62 188 GLY A N 1
ATOM 1396 C CA . GLY A 1 188 ? 16.925 -0.063 3.533 1.00 86.62 188 GLY A CA 1
ATOM 1397 C C . GLY A 1 188 ? 15.572 -0.649 3.123 1.00 86.62 188 GLY A C 1
ATOM 1398 O O . GLY A 1 188 ? 14.551 -0.161 3.603 1.00 86.62 188 GLY A O 1
ATOM 1399 N N . VAL A 1 189 ? 15.568 -1.691 2.290 1.00 90.38 189 VAL A N 1
ATOM 1400 C CA . VAL A 1 189 ? 14.407 -2.548 2.034 1.00 90.38 189 VAL A CA 1
ATOM 1401 C C . VAL A 1 189 ? 14.470 -3.783 2.930 1.00 90.38 189 VAL A C 1
ATOM 1403 O O . VAL A 1 189 ? 15.531 -4.372 3.123 1.00 90.38 189 VAL A O 1
ATOM 1406 N N . ILE A 1 190 ? 13.321 -4.188 3.465 1.00 88.75 190 ILE A N 1
ATOM 1407 C CA . ILE A 1 190 ? 13.157 -5.426 4.226 1.00 88.75 190 ILE A CA 1
ATOM 1408 C C . ILE A 1 190 ? 12.409 -6.419 3.351 1.00 88.75 190 ILE A C 1
ATOM 1410 O O . ILE A 1 190 ? 11.236 -6.215 3.032 1.00 88.75 190 ILE A O 1
ATOM 1414 N N . VAL A 1 191 ? 13.075 -7.506 2.981 1.00 86.81 191 VAL A N 1
ATOM 1415 C CA . VAL A 1 191 ? 12.448 -8.553 2.177 1.00 86.81 191 VAL A CA 1
ATOM 1416 C C . VAL A 1 191 ? 11.584 -9.440 3.062 1.00 86.81 191 VAL A C 1
ATOM 1418 O O . VAL A 1 191 ? 12.025 -9.972 4.082 1.00 86.81 191 VAL A O 1
ATOM 1421 N N . CYS A 1 192 ? 10.319 -9.575 2.686 1.00 83.56 192 CYS A N 1
ATOM 1422 C CA . CYS A 1 192 ? 9.366 -10.464 3.320 1.00 83.56 192 CYS A CA 1
ATOM 1423 C C . CYS A 1 192 ? 9.369 -11.798 2.576 1.00 83.56 192 CYS A C 1
ATOM 1425 O O . CYS A 1 192 ? 8.824 -11.892 1.476 1.00 83.56 192 CYS A O 1
ATOM 1427 N N . ALA A 1 193 ? 9.943 -12.829 3.199 1.00 69.44 193 ALA A N 1
ATOM 1428 C CA . ALA A 1 193 ? 9.973 -14.171 2.632 1.00 69.44 193 ALA A CA 1
ATOM 1429 C C . ALA A 1 193 ? 8.551 -14.681 2.328 1.00 69.44 193 ALA A C 1
ATOM 1431 O O . ALA A 1 193 ? 7.661 -14.663 3.187 1.00 69.44 193 ALA A O 1
ATOM 1432 N N . SER A 1 194 ? 8.336 -15.182 1.112 1.00 63.88 194 SER A N 1
ATOM 1433 C CA . SER A 1 194 ? 7.105 -15.872 0.731 1.00 63.88 194 SER A CA 1
ATOM 1434 C C . SER A 1 194 ? 7.133 -17.291 1.308 1.00 63.88 194 SER A C 1
ATOM 1436 O O . SER A 1 194 ? 7.686 -18.234 0.750 1.00 63.88 194 SER A O 1
ATOM 1438 N N . GLY A 1 195 ? 6.579 -17.454 2.509 1.00 53.62 195 GLY A N 1
ATOM 1439 C CA . GLY A 1 195 ? 6.549 -18.752 3.177 1.00 53.62 195 GLY A CA 1
ATOM 1440 C C . GLY A 1 195 ? 5.741 -19.785 2.382 1.00 53.62 195 GLY A C 1
ATOM 1441 O O . GLY A 1 195 ? 4.515 -19.752 2.394 1.00 53.62 195 GLY A O 1
ATOM 1442 N N . GLY A 1 196 ? 6.416 -20.768 1.774 1.00 43.84 196 GLY A N 1
ATOM 1443 C CA . GLY A 1 196 ? 5.804 -22.024 1.301 1.00 43.84 196 GLY A CA 1
ATOM 1444 C C . GLY A 1 196 ? 5.271 -22.924 2.434 1.00 43.84 196 GLY A C 1
ATOM 1445 O O . GLY A 1 196 ? 4.721 -23.995 2.184 1.00 43.84 196 GLY A O 1
ATOM 1446 N N . GLY A 1 197 ? 5.422 -22.489 3.684 1.00 40.66 197 GLY A N 1
ATOM 1447 C CA . GLY A 1 197 ? 4.851 -23.055 4.898 1.00 40.66 197 GLY A CA 1
ATOM 1448 C C . GLY A 1 197 ? 5.079 -22.073 6.048 1.00 40.66 197 GLY A C 1
ATOM 1449 O O . GLY A 1 197 ? 6.141 -21.462 6.112 1.00 40.66 197 GLY A O 1
ATOM 1450 N N . ASP A 1 198 ? 4.057 -21.892 6.886 1.00 34.59 198 ASP A N 1
ATOM 1451 C CA . ASP A 1 198 ? 4.043 -21.166 8.164 1.00 34.59 198 ASP A CA 1
ATOM 1452 C C . ASP A 1 198 ? 4.952 -19.919 8.274 1.00 34.59 198 ASP A C 1
ATOM 1454 O O . ASP A 1 198 ? 6.039 -19.965 8.838 1.00 34.59 198 ASP A O 1
ATOM 1458 N N . SER A 1 199 ? 4.393 -18.767 7.874 1.00 36.16 199 SER A N 1
ATOM 1459 C CA . SER A 1 199 ? 4.644 -17.420 8.442 1.00 36.16 199 SER A CA 1
ATOM 1460 C C . SER A 1 199 ? 6.092 -16.889 8.459 1.00 36.16 199 SER A C 1
ATOM 1462 O O . SER A 1 199 ? 6.892 -17.216 9.331 1.00 36.16 199 SER A O 1
ATOM 1464 N N . ALA A 1 200 ? 6.386 -15.931 7.572 1.00 36.66 200 ALA A N 1
ATOM 1465 C CA . ALA A 1 200 ? 7.552 -15.054 7.699 1.00 36.66 200 ALA A CA 1
ATOM 1466 C C . ALA A 1 200 ? 7.308 -13.962 8.760 1.00 36.66 200 ALA A C 1
ATOM 1468 O O . ALA A 1 200 ? 6.187 -13.474 8.908 1.00 36.66 200 ALA A O 1
ATOM 1469 N N . ALA A 1 201 ? 8.354 -13.616 9.514 1.00 35.16 201 ALA A N 1
ATOM 1470 C CA . ALA A 1 201 ? 8.288 -12.909 10.790 1.00 35.16 201 ALA A CA 1
ATOM 1471 C C . ALA A 1 201 ? 9.355 -11.799 10.931 1.00 35.16 201 ALA A C 1
ATOM 1473 O O . ALA A 1 201 ? 10.533 -12.057 10.717 1.00 35.16 201 ALA A O 1
ATOM 1474 N N . GLY A 1 202 ? 8.951 -10.608 11.394 1.00 34.94 202 GLY A N 1
ATOM 1475 C CA . GLY A 1 202 ? 9.810 -9.586 12.044 1.00 34.94 202 GLY A CA 1
ATOM 1476 C C . GLY A 1 202 ? 8.992 -8.437 12.677 1.00 34.94 202 GLY A C 1
ATOM 1477 O O . GLY A 1 202 ? 8.161 -7.906 11.959 1.00 34.94 202 GLY A O 1
ATOM 1478 N N . LEU A 1 203 ? 9.147 -8.023 13.957 1.00 37.44 203 LEU A N 1
ATOM 1479 C CA . LEU A 1 203 ? 8.819 -6.625 14.379 1.00 37.44 203 LEU A CA 1
ATOM 1480 C C . LEU A 1 203 ? 10.043 -5.756 14.079 1.00 37.44 203 LEU A C 1
ATOM 1482 O O . LEU A 1 203 ? 11.188 -6.200 14.133 1.00 37.44 203 LEU A O 1
ATOM 1486 N N . LEU A 1 204 ? 9.779 -4.475 13.857 1.00 38.66 204 LEU A N 1
ATOM 1487 C CA . LEU A 1 204 ? 10.803 -3.466 13.685 1.00 38.66 204 LEU A CA 1
ATOM 1488 C C . LEU A 1 204 ? 11.204 -2.822 15.017 1.00 38.66 204 LEU A C 1
ATOM 1490 O O . LEU A 1 204 ? 10.328 -2.423 15.790 1.00 38.66 204 LEU A O 1
ATOM 1494 N N . PRO A 1 205 ? 12.510 -2.657 15.286 1.00 36.47 205 PRO A N 1
ATOM 1495 C CA . PRO A 1 205 ? 12.979 -1.766 16.335 1.00 36.47 205 PRO A CA 1
ATOM 1496 C C . PRO A 1 205 ? 12.514 -0.323 16.093 1.00 36.47 205 PRO A C 1
ATOM 1498 O O . PRO A 1 205 ? 12.386 0.123 14.956 1.00 36.47 205 PRO A O 1
ATOM 1501 N N . ALA A 1 206 ? 12.347 0.453 17.166 1.00 36.69 206 ALA A N 1
ATOM 1502 C CA . ALA A 1 206 ? 12.081 1.893 17.069 1.00 36.69 206 ALA A CA 1
ATOM 1503 C C . ALA A 1 206 ? 13.266 2.696 16.481 1.00 36.69 206 ALA A C 1
ATOM 1505 O O . ALA A 1 206 ? 13.080 3.826 16.030 1.00 36.69 206 ALA A O 1
ATOM 1506 N N . ASP A 1 207 ? 14.480 2.130 16.490 1.00 44.12 207 ASP A N 1
ATOM 1507 C CA . ASP A 1 207 ? 15.673 2.718 15.874 1.00 44.12 207 ASP A CA 1
ATOM 1508 C C . ASP A 1 207 ? 15.909 2.125 14.478 1.00 44.12 207 ASP A C 1
ATOM 1510 O O . ASP A 1 207 ? 16.363 0.990 14.330 1.00 44.12 207 ASP A O 1
ATOM 1514 N N . TRP A 1 208 ? 15.611 2.913 13.448 1.00 47.00 208 TRP A N 1
ATOM 1515 C CA . TRP A 1 208 ? 15.700 2.508 12.043 1.00 47.00 208 TRP A CA 1
ATOM 1516 C C . TRP A 1 208 ? 17.116 2.134 11.587 1.00 47.00 208 TRP A C 1
ATOM 1518 O O . TRP A 1 208 ? 17.265 1.343 10.660 1.00 47.00 208 TRP A O 1
ATOM 1528 N N . ASN A 1 209 ? 18.167 2.631 12.253 1.00 45.31 209 ASN A N 1
ATOM 1529 C CA . ASN A 1 209 ? 19.542 2.216 11.947 1.00 45.31 209 ASN A CA 1
ATOM 1530 C C . ASN A 1 209 ? 19.811 0.750 12.321 1.00 45.31 209 ASN A C 1
ATOM 1532 O O . ASN A 1 209 ? 20.787 0.169 11.856 1.00 45.31 209 ASN A O 1
ATOM 1536 N N . THR A 1 210 ? 18.952 0.156 13.153 1.00 47.75 210 THR A N 1
ATOM 1537 C CA . THR A 1 210 ? 19.070 -1.231 13.622 1.00 47.75 210 THR A CA 1
ATOM 1538 C C . THR A 1 210 ? 18.167 -2.194 12.853 1.00 47.75 210 THR A C 1
ATOM 1540 O O . THR A 1 210 ? 18.073 -3.360 13.208 1.00 47.75 210 THR A O 1
ATOM 1543 N N . TRP A 1 211 ? 17.503 -1.755 11.777 1.00 52.62 211 TRP A N 1
ATOM 1544 C CA . TRP A 1 211 ? 16.613 -2.629 10.997 1.00 52.62 211 TRP A CA 1
ATOM 1545 C C . TRP A 1 211 ? 17.339 -3.728 10.218 1.00 52.62 211 TRP A C 1
ATOM 1547 O O . TRP A 1 211 ? 16.740 -4.762 9.947 1.00 52.62 211 TRP A O 1
ATOM 1557 N N . ASN A 1 212 ? 18.639 -3.569 9.956 1.00 44.44 212 ASN A N 1
ATOM 1558 C CA . ASN A 1 212 ? 19.483 -4.661 9.453 1.00 44.44 212 ASN A CA 1
ATOM 1559 C C . ASN A 1 212 ? 19.797 -5.715 10.539 1.00 44.44 212 ASN A C 1
ATOM 1561 O O . ASN A 1 212 ? 20.370 -6.760 10.246 1.00 44.44 212 ASN A O 1
ATOM 1565 N N . GLU A 1 213 ? 19.436 -5.437 11.793 1.00 43.56 213 GLU A N 1
ATOM 1566 C CA . GLU A 1 213 ? 19.703 -6.235 12.990 1.00 43.56 213 GLU A CA 1
ATOM 1567 C C . GLU A 1 213 ? 18.405 -6.384 13.805 1.00 43.56 213 GLU A C 1
ATOM 1569 O O . GLU A 1 213 ? 18.344 -6.026 14.984 1.00 43.56 213 GLU A O 1
ATOM 1574 N N . LEU A 1 214 ? 17.325 -6.863 13.168 1.00 44.62 214 LEU A N 1
ATOM 1575 C CA . LEU A 1 214 ? 16.054 -7.092 13.864 1.00 44.62 214 LEU A CA 1
ATOM 1576 C C . LEU A 1 214 ? 16.293 -7.989 15.097 1.00 44.62 214 LEU A C 1
ATOM 1578 O O . LEU A 1 214 ? 16.828 -9.094 14.951 1.00 44.62 214 LEU A O 1
ATOM 1582 N N . PRO A 1 215 ? 15.927 -7.555 16.318 1.00 43.12 215 PRO A N 1
ATOM 1583 C CA . PRO A 1 215 ? 16.060 -8.384 17.501 1.00 43.12 215 PRO A CA 1
ATOM 1584 C C . PRO A 1 215 ? 15.181 -9.624 17.344 1.00 43.12 215 PRO A C 1
ATOM 1586 O O . PRO A 1 215 ? 14.001 -9.534 16.993 1.00 43.12 215 PRO A O 1
ATOM 1589 N N . GLY A 1 216 ? 15.778 -10.788 17.601 1.00 47.22 216 GLY A N 1
ATOM 1590 C CA . GLY A 1 216 ? 15.074 -12.064 17.581 1.00 47.22 216 GLY A CA 1
ATOM 1591 C C . GLY A 1 216 ? 13.829 -12.026 18.468 1.00 47.22 216 GLY A C 1
ATOM 1592 O O . GLY A 1 216 ? 13.865 -11.449 19.554 1.00 47.22 216 GLY A O 1
ATOM 1593 N N . ASP A 1 217 ? 12.762 -12.651 17.960 1.00 45.94 217 ASP A N 1
ATOM 1594 C CA . ASP A 1 217 ? 11.488 -13.001 18.621 1.00 45.94 217 ASP A CA 1
ATOM 1595 C C . ASP A 1 217 ? 10.256 -12.169 18.247 1.00 45.94 217 ASP A C 1
ATOM 1597 O O . ASP A 1 217 ? 9.189 -12.346 18.834 1.00 45.94 217 ASP A O 1
ATOM 1601 N N . CYS A 1 218 ? 10.328 -11.308 17.236 1.00 50.56 218 CYS A N 1
ATOM 1602 C CA . CYS A 1 218 ? 9.152 -10.569 16.806 1.00 50.56 218 CYS A CA 1
ATOM 1603 C C . CYS A 1 218 ? 8.664 -10.917 15.403 1.00 50.56 218 CYS A C 1
ATOM 1605 O O . CYS A 1 218 ? 9.457 -11.177 14.512 1.00 50.56 218 CYS A O 1
ATOM 1607 N N . GLN A 1 219 ? 7.339 -10.936 15.213 1.00 58.94 219 GLN A N 1
ATOM 1608 C CA . GLN A 1 219 ? 6.703 -11.407 13.981 1.00 58.94 219 GLN A CA 1
ATOM 1609 C C . GLN A 1 219 ? 5.653 -10.398 13.493 1.00 58.94 219 GLN A C 1
ATOM 1611 O O . GLN A 1 219 ? 4.613 -10.248 14.136 1.00 58.94 219 GLN A O 1
ATOM 1616 N N . ILE A 1 220 ? 5.906 -9.675 12.397 1.00 65.69 220 ILE A N 1
ATOM 1617 C CA . ILE A 1 220 ? 4.856 -9.111 11.542 1.00 65.69 220 ILE A CA 1
ATOM 1618 C C . ILE A 1 220 ? 4.474 -10.185 10.530 1.00 65.69 220 ILE A C 1
ATOM 1620 O O . ILE A 1 220 ? 5.329 -10.647 9.785 1.00 65.69 220 ILE A O 1
ATOM 1624 N N . VAL A 1 221 ? 3.202 -10.568 10.513 1.00 69.50 221 VAL A N 1
ATOM 1625 C CA . VAL A 1 221 ? 2.658 -11.487 9.512 1.00 69.50 221 VAL A CA 1
ATOM 1626 C C . VAL A 1 221 ? 1.756 -10.678 8.585 1.00 69.50 221 VAL A C 1
ATOM 1628 O O . VAL A 1 221 ? 0.723 -10.162 9.023 1.00 69.50 221 VAL A O 1
ATOM 1631 N N . LEU A 1 222 ? 2.186 -10.545 7.330 1.00 75.25 222 LEU A N 1
ATOM 1632 C CA . LEU A 1 222 ? 1.456 -9.873 6.254 1.00 75.25 222 LEU A CA 1
ATOM 1633 C C . LEU A 1 222 ? 0.720 -10.914 5.410 1.00 75.25 222 LEU A C 1
ATOM 1635 O O . LEU A 1 222 ? 1.229 -12.015 5.189 1.00 75.25 222 LEU A O 1
ATOM 1639 N N . THR A 1 223 ? -0.462 -10.577 4.904 1.00 74.56 223 THR A N 1
ATOM 1640 C CA . THR A 1 223 ? -1.107 -11.398 3.872 1.00 74.56 223 THR A CA 1
ATOM 1641 C C . THR A 1 223 ? -0.582 -10.983 2.499 1.00 74.56 223 THR A C 1
ATOM 1643 O O . THR A 1 223 ? -0.611 -9.792 2.196 1.00 74.56 223 THR A O 1
ATOM 1646 N N . PRO A 1 224 ? -0.162 -11.926 1.635 1.00 69.00 224 PRO A N 1
ATOM 1647 C CA . PRO A 1 224 ? 0.408 -11.594 0.328 1.00 69.00 224 PRO A CA 1
ATOM 1648 C C . PRO A 1 224 ? -0.621 -10.993 -0.633 1.00 69.00 224 PRO A C 1
ATOM 1650 O O . PRO A 1 224 ? -0.250 -10.458 -1.662 1.00 69.00 224 PRO A O 1
ATOM 1653 N N . ALA A 1 225 ? -1.912 -11.105 -0.337 1.00 76.19 225 ALA A N 1
ATOM 1654 C CA . ALA A 1 225 ? -2.991 -10.530 -1.119 1.00 76.19 225 ALA A CA 1
ATOM 1655 C C . ALA A 1 225 ? -4.176 -10.218 -0.203 1.00 76.19 225 ALA A C 1
ATOM 1657 O O . ALA A 1 225 ? -4.182 -10.588 0.977 1.00 76.19 225 ALA A O 1
ATOM 1658 N N . GLU A 1 226 ? -5.185 -9.560 -0.765 1.00 82.12 226 GLU A N 1
ATOM 1659 C CA . GLU A 1 226 ? -6.474 -9.390 -0.110 1.00 82.12 226 GLU A CA 1
ATOM 1660 C C . GLU A 1 226 ? -7.074 -10.747 0.292 1.00 82.12 226 GLU A C 1
ATOM 1662 O O . GLU A 1 226 ? -7.068 -11.706 -0.483 1.00 82.12 226 GLU A O 1
ATOM 1667 N N . VAL A 1 227 ? -7.587 -10.831 1.521 1.00 82.06 227 VAL A N 1
ATOM 1668 C CA . VAL A 1 227 ? -8.293 -12.017 2.012 1.00 82.06 227 VAL A CA 1
ATOM 1669 C C . VAL A 1 227 ? -9.534 -12.252 1.154 1.00 82.06 227 VAL A C 1
ATOM 1671 O O . VAL A 1 227 ? -10.372 -11.359 1.019 1.00 82.06 227 VAL A O 1
ATOM 1674 N N . ASP A 1 228 ? -9.657 -13.469 0.613 1.00 80.12 228 ASP A N 1
ATOM 1675 C CA . ASP A 1 228 ? -10.782 -13.862 -0.237 1.00 80.12 228 ASP A CA 1
ATOM 1676 C C . ASP A 1 228 ? -12.120 -13.532 0.462 1.00 80.12 228 ASP A C 1
ATOM 1678 O O . ASP A 1 228 ? -12.333 -13.953 1.607 1.00 80.12 228 ASP A O 1
ATOM 1682 N N . PRO A 1 229 ? -13.039 -12.797 -0.199 1.00 79.19 229 PRO A N 1
ATOM 1683 C CA . PRO A 1 229 ? -14.338 -12.437 0.366 1.00 79.19 229 PRO A CA 1
ATOM 1684 C C . PRO A 1 229 ? -15.183 -13.641 0.812 1.00 79.19 229 PRO A C 1
ATOM 1686 O O . PRO A 1 229 ? -16.120 -13.466 1.590 1.00 79.19 229 PRO A O 1
ATOM 1689 N N . ALA A 1 230 ? -14.906 -14.854 0.334 1.00 84.12 230 ALA A N 1
ATOM 1690 C CA . ALA A 1 230 ? -15.589 -16.070 0.763 1.00 84.12 230 ALA A CA 1
ATOM 1691 C C . ALA A 1 230 ? -15.145 -16.571 2.153 1.00 84.12 230 ALA A C 1
ATOM 1693 O O . ALA A 1 230 ? -15.833 -17.412 2.745 1.00 84.12 230 ALA A O 1
ATOM 1694 N N . VAL A 1 231 ? -14.017 -16.085 2.687 1.00 82.12 231 VAL A N 1
ATOM 1695 C CA . VAL A 1 231 ? -13.524 -16.462 4.019 1.00 82.12 231 VAL A CA 1
ATOM 1696 C C . VAL A 1 231 ? -14.467 -15.915 5.084 1.00 82.12 231 VAL A C 1
ATOM 1698 O O . VAL A 1 231 ? -14.743 -14.719 5.162 1.00 82.12 231 VAL A O 1
ATOM 1701 N N . LYS A 1 232 ? -14.960 -16.795 5.959 1.00 85.62 232 LYS A N 1
ATOM 1702 C CA . LYS A 1 232 ? -15.853 -16.377 7.040 1.00 85.62 232 LYS A CA 1
ATOM 1703 C C . LYS A 1 232 ? -15.063 -15.620 8.102 1.00 85.62 232 LYS A C 1
ATOM 1705 O O . LYS A 1 232 ? -14.006 -16.067 8.539 1.00 85.62 232 LYS A O 1
ATOM 1710 N N . LEU A 1 233 ? -15.651 -14.547 8.629 1.00 83.06 233 LEU A N 1
ATOM 1711 C CA . LEU A 1 233 ? -15.060 -13.758 9.721 1.00 83.06 233 LEU A CA 1
ATOM 1712 C C . LEU A 1 233 ? -14.702 -14.594 10.960 1.00 83.06 233 LEU A C 1
ATOM 1714 O O . LEU A 1 233 ? -13.737 -14.282 11.651 1.00 83.06 233 LEU A O 1
ATOM 1718 N N . ALA A 1 234 ? -15.463 -15.656 11.248 1.00 85.31 234 ALA A N 1
ATOM 1719 C CA . ALA A 1 234 ? -15.159 -16.571 12.348 1.00 85.31 234 ALA A CA 1
ATOM 1720 C C . ALA A 1 234 ? -13.837 -17.324 12.123 1.00 85.31 234 ALA A C 1
ATOM 1722 O O . ALA A 1 234 ? -13.021 -17.395 13.040 1.00 85.31 234 ALA A O 1
ATOM 1723 N N . ASP A 1 235 ? -13.610 -17.810 10.900 1.00 85.69 235 ASP A N 1
ATOM 1724 C CA . ASP A 1 235 ? -12.403 -18.548 10.522 1.00 85.69 235 ASP A CA 1
ATOM 1725 C C . ASP A 1 235 ? -11.186 -17.614 10.551 1.00 85.69 235 ASP A C 1
ATOM 1727 O O . ASP A 1 235 ? -10.130 -17.966 11.075 1.00 85.69 235 ASP A O 1
ATOM 1731 N N . LEU A 1 236 ? -11.362 -16.381 10.064 1.00 81.81 236 LEU A N 1
ATOM 1732 C CA . LEU A 1 236 ? -10.337 -15.344 10.120 1.00 81.81 236 LEU A CA 1
ATOM 1733 C C . LEU A 1 236 ? -9.974 -14.991 11.568 1.00 81.81 236 LEU A C 1
ATOM 1735 O O . LEU A 1 236 ? -8.800 -14.946 11.920 1.00 81.81 236 LEU A O 1
ATOM 1739 N N . ARG A 1 237 ? -10.968 -14.803 12.443 1.00 84.88 237 ARG A N 1
ATOM 1740 C CA . ARG A 1 237 ? -10.732 -14.543 13.869 1.00 84.88 237 ARG A CA 1
ATOM 1741 C C . ARG A 1 237 ? -9.998 -15.699 14.551 1.00 84.88 237 ARG A C 1
ATOM 1743 O O . ARG A 1 237 ? -9.129 -15.455 15.384 1.00 84.88 237 ARG A O 1
ATOM 1750 N N . GLU A 1 238 ? -10.332 -16.942 14.209 1.00 83.31 238 GLU A N 1
ATOM 1751 C CA . GLU A 1 238 ? -9.632 -18.123 14.719 1.00 83.31 238 GLU A CA 1
ATOM 1752 C C . GLU A 1 238 ? -8.177 -18.172 14.234 1.00 83.31 238 GLU A C 1
ATOM 1754 O O . GLU A 1 238 ? -7.276 -18.442 15.026 1.00 83.31 238 GLU A O 1
ATOM 1759 N N . GLN A 1 239 ? -7.922 -17.880 12.955 1.00 79.56 239 GLN A N 1
ATOM 1760 C CA . GLN A 1 239 ? -6.565 -17.782 12.410 1.00 79.56 239 GLN A CA 1
ATOM 1761 C C . GLN A 1 239 ? -5.752 -16.694 13.117 1.00 79.56 239 GLN A C 1
ATOM 1763 O O . GLN A 1 239 ? -4.642 -16.966 13.568 1.00 79.56 239 GLN A O 1
ATOM 1768 N N . ILE A 1 240 ? -6.323 -15.498 13.288 1.00 78.44 240 ILE A N 1
ATOM 1769 C CA . ILE A 1 240 ? -5.693 -14.388 14.018 1.00 78.44 240 ILE A CA 1
ATOM 1770 C C . ILE A 1 240 ? -5.344 -14.813 15.444 1.00 78.44 240 ILE A C 1
ATOM 1772 O O . ILE A 1 240 ? -4.222 -14.600 15.894 1.00 78.44 240 ILE A O 1
ATOM 1776 N N . GLY A 1 241 ? -6.280 -15.469 16.136 1.00 78.88 241 GLY A N 1
ATOM 1777 C CA . GLY A 1 241 ? -6.057 -15.982 17.486 1.00 78.88 241 GLY A CA 1
ATOM 1778 C C . GLY A 1 241 ? -4.926 -17.010 17.564 1.00 78.88 241 GLY A C 1
ATOM 1779 O O . GLY A 1 241 ? -4.183 -17.004 18.539 1.00 78.88 241 GLY A O 1
ATOM 1780 N N . ARG A 1 242 ? -4.762 -17.854 16.534 1.00 78.44 242 ARG A N 1
ATOM 1781 C CA . ARG A 1 242 ? -3.654 -18.821 16.439 1.00 78.44 242 ARG A CA 1
ATOM 1782 C C . ARG A 1 242 ? -2.298 -18.172 16.171 1.00 78.44 242 ARG A C 1
ATOM 1784 O O . ARG A 1 242 ? -1.301 -18.719 16.607 1.00 78.44 242 ARG A O 1
ATOM 1791 N N . MET A 1 243 ? -2.256 -17.045 15.461 1.00 70.62 243 MET A N 1
ATOM 1792 C CA . MET A 1 243 ? -1.009 -16.313 15.188 1.00 70.62 243 MET A CA 1
ATOM 1793 C C . MET A 1 243 ? -0.597 -15.380 16.333 1.00 70.62 243 MET A C 1
ATOM 1795 O O . MET A 1 243 ? 0.550 -14.947 16.395 1.00 70.62 243 MET A O 1
ATOM 1799 N N . ALA A 1 244 ? -1.536 -15.024 17.212 1.00 66.44 244 ALA A N 1
ATOM 1800 C CA . ALA A 1 244 ? -1.295 -14.125 18.337 1.00 66.44 244 ALA A CA 1
ATOM 1801 C C . ALA A 1 244 ? -0.870 -14.836 19.637 1.00 66.44 244 ALA A C 1
ATOM 1803 O O . ALA A 1 244 ? -0.473 -14.147 20.579 1.00 66.44 244 ALA A O 1
ATOM 1804 N N . GLY A 1 245 ? -0.999 -16.166 19.719 1.00 63.12 245 GLY A N 1
ATOM 1805 C CA . GLY A 1 245 ? -0.696 -16.979 20.907 1.00 63.12 245 GLY A CA 1
ATOM 1806 C C . GLY A 1 245 ? 0.463 -17.933 20.686 1.00 63.12 245 GLY A C 1
ATOM 1807 O O . GLY A 1 245 ? 1.176 -18.187 21.681 1.00 63.12 245 GLY A O 1
#

Radius of gyration: 17.33 Å; chains: 1; bounding box: 45×38×49 Å